Protein 6SAT (pdb70)

Structure (mmCIF, N/CA/C/O backbone):
data_6SAT
#
_entry.id   6SAT
#
_cell.length_a   35.670
_cell.length_b   46.080
_cell.length_c   98.980
_cell.angle_alpha   90.000
_cell.angle_beta   90.000
_cell.angle_gamma   90.000
#
_symmetry.space_group_name_H-M   'P 21 21 21'
#
loop_
_entity.id
_entity.type
_entity.pdbx_description
1 polymer 'Cell division protein SepF'
2 polymer 'Cell division protein FtsZ'
3 water water
#
loop_
_atom_site.group_PDB
_atom_site.id
_atom_site.type_symbol
_atom_site.label_atom_id
_atom_site.label_alt_id
_atom_site.label_comp_id
_atom_site.label_asym_id
_atom_site.label_entity_id
_atom_site.label_seq_id
_atom_site.pdbx_PDB_ins_code
_atom_site.Cartn_x
_atom_site.Cartn_y
_atom_site.Cartn_z
_atom_site.occupancy
_atom_site.B_iso_or_equiv
_atom_site.auth_seq_id
_atom_site.auth_comp_id
_atom_site.auth_asym_id
_atom_site.auth_atom_id
_atom_site.pdbx_PDB_model_num
ATOM 1 N N . TYR A 1 3 ? -2.502 -1.257 -18.578 1.00 40.05 65 TYR A N 1
ATOM 2 C CA . TYR A 1 3 ? -3.646 -1.477 -19.457 1.00 39.98 65 TYR A CA 1
ATOM 3 C C . TYR A 1 3 ? -4.565 -2.567 -18.912 1.00 42.60 65 TYR A C 1
ATOM 4 O O . TYR A 1 3 ? -4.109 -3.680 -18.634 1.00 42.63 65 TYR A O 1
ATOM 13 N N . GLN A 1 4 ? -5.862 -2.230 -18.755 1.00 37.34 66 GLN A N 1
ATOM 14 C CA . GLN A 1 4 ? -6.955 -3.095 -18.284 1.00 36.21 66 GLN A CA 1
ATOM 15 C C . GLN A 1 4 ? -6.648 -3.822 -16.962 1.00 38.30 66 GLN A C 1
ATOM 16 O O . GLN A 1 4 ? -7.092 -4.961 -16.758 1.00 37.69 66 GLN A O 1
ATOM 22 N N . SER A 1 5 ? -5.911 -3.146 -16.051 1.00 32.89 67 SER A N 1
ATOM 23 C CA . SER A 1 5 ? -5.607 -3.694 -14.727 1.00 31.78 67 SER A CA 1
ATOM 24 C C . SER A 1 5 ? -6.915 -3.769 -13.942 1.00 32.81 67 SER A C 1
ATOM 25 O O . SER A 1 5 ? -7.805 -2.939 -14.157 1.00 32.48 67 SER A O 1
ATOM 28 N N . THR A 1 6 ? -7.059 -4.779 -13.076 1.00 26.78 68 THR A N 1
ATOM 29 C CA . THR A 1 6 ? -8.329 -4.939 -12.386 1.00 25.41 68 THR A CA 1
ATOM 30 C C . THR A 1 6 ? -8.502 -4.016 -11.165 1.00 25.71 68 THR A C 1
ATOM 31 O O . THR A 1 6 ? -7.870 -4.172 -10.114 1.00 26.69 68 THR A O 1
ATOM 35 N N . ILE A 1 7 ? -9.477 -3.100 -11.316 1.00 18.85 69 ILE A N 1
ATOM 36 C CA . ILE A 1 7 ? -9.917 -2.187 -10.263 1.00 16.90 69 ILE A CA 1
ATOM 37 C C . ILE A 1 7 ? -11.367 -2.557 -9.992 1.00 19.26 69 ILE A C 1
ATOM 38 O O . ILE A 1 7 ? -12.230 -2.353 -10.857 1.00 20.45 69 ILE A O 1
ATOM 43 N N . VAL A 1 8 ? -11.629 -3.123 -8.821 1.00 13.96 70 VAL A N 1
ATOM 44 C CA . VAL A 1 8 ? -12.958 -3.569 -8.418 1.00 14.16 70 VAL A CA 1
ATOM 45 C C . VAL A 1 8 ? -13.712 -2.436 -7.681 1.00 17.52 70 VAL A C 1
ATOM 46 O O . VAL A 1 8 ? -13.279 -2.005 -6.609 1.00 14.94 70 VAL A O 1
ATOM 50 N N . PRO A 1 9 ? -14.829 -1.942 -8.249 1.00 15.73 71 PRO A N 1
ATOM 51 C CA . PRO A 1 9 ? -15.620 -0.910 -7.540 1.00 15.98 71 PRO A CA 1
ATOM 52 C C . PRO A 1 9 ? -16.578 -1.552 -6.530 1.00 18.31 71 PRO A C 1
ATOM 53 O O . PRO A 1 9 ? -17.203 -2.576 -6.841 1.00 17.86 71 PRO A O 1
ATOM 57 N N . VAL A 1 10 ? -16.715 -0.970 -5.313 1.00 13.89 72 VAL A N 1
ATOM 58 C CA . VAL A 1 10 ? -17.631 -1.531 -4.307 1.00 13.35 72 VAL A CA 1
ATOM 59 C C . VAL A 1 10 ? -18.444 -0.428 -3.643 1.00 16.98 72 VAL A C 1
ATOM 60 O O . VAL A 1 10 ? -17.869 0.505 -3.086 1.00 15.79 72 VAL A O 1
ATOM 64 N N . GLU A 1 11 ? -19.776 -0.584 -3.645 1.00 14.64 73 GLU A N 1
ATOM 65 C CA . GLU A 1 11 ? -20.677 0.335 -2.957 1.00 14.65 73 GLU A CA 1
ATOM 66 C C . GLU A 1 11 ? -21.033 -0.310 -1.613 1.00 19.27 73 GLU A C 1
ATOM 67 O O . GLU A 1 11 ? -21.666 -1.366 -1.586 1.00 19.29 73 GLU A O 1
ATOM 73 N N . LEU A 1 12 ? -20.658 0.325 -0.500 1.00 17.07 74 LEU A N 1
ATOM 74 C CA . LEU A 1 12 ? -20.950 -0.243 0.817 1.00 17.53 74 LEU A CA 1
ATOM 75 C C . LEU A 1 12 ? -22.317 0.142 1.362 1.00 20.13 74 LEU A C 1
ATOM 76 O O . LEU A 1 12 ? -22.682 1.314 1.330 1.00 20.18 74 LEU A O 1
ATOM 81 N N . HIS A 1 13 ? -23.067 -0.851 1.866 1.00 17.36 75 HIS A N 1
ATOM 82 C CA . HIS A 1 13 ? -24.382 -0.641 2.478 1.00 16.54 75 HIS A CA 1
ATOM 83 C C . HIS A 1 13 ? -24.354 -0.907 3.973 1.00 19.43 75 HIS A C 1
ATOM 84 O O . HIS A 1 13 ? -25.150 -0.327 4.714 1.00 19.84 75 HIS A O 1
ATOM 91 N N . SER A 1 14 ? -23.432 -1.779 4.419 1.00 15.55 76 SER A N 1
ATOM 92 C CA . SER A 1 14 ? -23.234 -2.114 5.825 1.00 14.62 76 SER A CA 1
ATOM 93 C C . SER A 1 14 ? -21.833 -2.699 5.976 1.00 16.73 76 SER A C 1
ATOM 94 O O . SER A 1 14 ? -21.160 -2.990 4.964 1.00 16.13 76 SER A O 1
ATOM 97 N N . PHE A 1 15 ? -21.411 -2.917 7.234 1.00 14.52 77 PHE A N 1
ATOM 98 C CA . PHE A 1 15 ? -20.094 -3.506 7.501 1.00 13.12 77 PHE A CA 1
ATOM 99 C C . PHE A 1 15 ? -19.897 -4.859 6.803 1.00 16.72 77 PHE A C 1
ATOM 100 O O . PHE A 1 15 ? -18.782 -5.157 6.386 1.00 17.12 77 PHE A O 1
ATOM 108 N N . GLU A 1 16 ? -20.978 -5.664 6.657 1.00 15.59 78 GLU A N 1
ATOM 109 C CA . GLU A 1 16 ? -20.882 -6.995 6.044 1.00 15.51 78 GLU A CA 1
ATOM 110 C C . GLU A 1 16 ? -20.362 -6.982 4.601 1.00 17.57 78 GLU A C 1
ATOM 111 O O . GLU A 1 16 ? -19.784 -7.979 4.162 1.00 17.13 78 GLU A O 1
ATOM 117 N N . ASP A 1 17 ? -20.514 -5.846 3.880 1.00 14.43 79 ASP A N 1
ATOM 118 C CA . ASP A 1 17 ? -20.016 -5.705 2.500 1.00 13.88 79 ASP A CA 1
ATOM 119 C C . ASP A 1 17 ? -18.489 -5.642 2.434 1.00 16.13 79 ASP A C 1
ATOM 120 O O . ASP A 1 17 ? -17.905 -5.689 1.348 1.00 16.90 79 ASP A O 1
ATOM 125 N N . ALA A 1 18 ? -17.843 -5.605 3.615 1.00 13.63 80 ALA A N 1
ATOM 126 C CA . ALA A 1 18 ? -16.403 -5.660 3.748 1.00 13.57 80 ALA A CA 1
ATOM 127 C C . ALA A 1 18 ? -15.887 -6.978 3.128 1.00 14.12 80 ALA A C 1
ATOM 128 O O . ALA A 1 18 ? -14.760 -7.006 2.624 1.00 14.70 80 ALA A O 1
ATOM 130 N N . GLN A 1 19 ? -16.728 -8.054 3.109 1.00 11.34 81 GLN A N 1
ATOM 131 C CA . GLN A 1 19 ? -16.372 -9.347 2.480 1.00 12.21 81 GLN A CA 1
ATOM 132 C C . GLN A 1 19 ? -15.966 -9.152 0.999 1.00 15.65 81 GLN A C 1
ATOM 133 O O . GLN A 1 19 ? -15.090 -9.867 0.500 1.00 14.98 81 GLN A O 1
ATOM 139 N N . VAL A 1 20 ? -16.655 -8.232 0.288 1.00 12.12 82 VAL A N 1
ATOM 140 C CA . VAL A 1 20 ? -16.422 -7.990 -1.142 1.00 11.80 82 VAL A CA 1
ATOM 141 C C . VAL A 1 20 ? -15.051 -7.328 -1.364 1.00 14.93 82 VAL A C 1
ATOM 142 O O . VAL A 1 20 ? -14.299 -7.729 -2.269 1.00 14.35 82 VAL A O 1
ATOM 146 N N . ILE A 1 21 ? -14.712 -6.349 -0.501 1.00 11.42 83 ILE A N 1
ATOM 147 C CA . ILE A 1 21 ? -13.399 -5.677 -0.554 1.00 10.83 83 ILE A CA 1
ATOM 148 C C . ILE A 1 21 ? -12.305 -6.726 -0.276 1.00 13.71 83 ILE A C 1
ATOM 149 O O . ILE A 1 21 ? -11.317 -6.805 -1.020 1.00 13.80 83 ILE A O 1
ATOM 154 N N . GLY A 1 22 ? -12.498 -7.504 0.799 1.00 11.88 84 GLY A N 1
ATOM 155 C CA . GLY A 1 22 ? -11.553 -8.536 1.214 1.00 11.23 84 GLY A CA 1
ATOM 156 C C . GLY A 1 22 ? -11.281 -9.571 0.136 1.00 14.24 84 GLY A C 1
ATOM 157 O O . GLY A 1 22 ? -10.128 -9.855 -0.154 1.00 14.14 84 GLY A O 1
ATOM 158 N N . GLY A 1 23 ? -12.334 -10.114 -0.476 1.00 12.42 85 GLY A N 1
ATOM 159 C CA . GLY A 1 23 ? -12.201 -11.136 -1.511 1.00 13.31 85 GLY A CA 1
ATOM 160 C C . GLY A 1 23 ? -11.404 -10.682 -2.718 1.00 15.38 85 GLY A C 1
ATOM 161 O O . GLY A 1 23 ? -10.510 -11.395 -3.193 1.00 15.02 85 GLY A O 1
ATOM 162 N N . ALA A 1 24 ? -11.713 -9.473 -3.210 1.00 12.76 86 ALA A N 1
ATOM 163 C CA . ALA A 1 24 ? -11.017 -8.939 -4.382 1.00 12.94 86 ALA A CA 1
ATOM 164 C C . ALA A 1 24 ? -9.555 -8.604 -4.072 1.00 15.34 86 ALA A C 1
ATOM 165 O O . ALA A 1 24 ? -8.662 -9.002 -4.818 1.00 16.01 86 ALA A O 1
ATOM 167 N N . PHE A 1 25 ? -9.311 -7.928 -2.937 1.00 10.30 87 PHE A N 1
ATOM 168 C CA . PHE A 1 25 ? -7.955 -7.530 -2.548 1.00 10.88 87 PHE A CA 1
ATOM 169 C C . PHE A 1 25 ? -7.068 -8.746 -2.261 1.00 14.64 87 PHE A C 1
ATOM 170 O O . PHE A 1 25 ? -5.919 -8.770 -2.700 1.00 15.68 87 PHE A O 1
ATOM 178 N N . ARG A 1 26 ? -7.612 -9.774 -1.567 1.00 12.06 88 ARG A N 1
ATOM 179 C CA . ARG A 1 26 ? -6.884 -11.018 -1.268 1.00 12.01 88 ARG A CA 1
ATOM 180 C C . ARG A 1 26 ? -6.510 -11.758 -2.570 1.00 16.09 88 ARG A C 1
ATOM 181 O O . ARG A 1 26 ? -5.479 -12.448 -2.618 1.00 15.63 88 ARG A O 1
ATOM 189 N N . ASP A 1 27 ? -7.323 -11.570 -3.624 1.00 13.46 89 ASP A N 1
ATOM 190 C CA . ASP A 1 27 ? -7.076 -12.150 -4.942 1.00 14.05 89 ASP A CA 1
ATOM 191 C C . ASP A 1 27 ? -6.000 -11.356 -5.745 1.00 18.78 89 ASP A C 1
ATOM 192 O O . ASP A 1 27 ? -5.659 -11.753 -6.861 1.00 18.15 89 ASP A O 1
ATOM 197 N N . GLY A 1 28 ? -5.491 -10.260 -5.183 1.00 15.24 90 GLY A N 1
ATOM 198 C CA . GLY A 1 28 ? -4.495 -9.443 -5.871 1.00 15.42 90 GLY A CA 1
ATOM 199 C C . GLY A 1 28 ? -5.059 -8.355 -6.772 1.00 17.52 90 GLY A C 1
ATOM 200 O O . GLY A 1 28 ? -4.360 -7.880 -7.676 1.00 17.42 90 GLY A O 1
ATOM 201 N N . ASP A 1 29 ? -6.313 -7.924 -6.523 1.00 13.21 91 ASP A N 1
ATOM 202 C CA . ASP A 1 29 ? -6.950 -6.840 -7.289 1.00 13.86 91 ASP A CA 1
ATOM 203 C C . ASP A 1 29 ? -6.983 -5.560 -6.470 1.00 17.54 91 ASP A C 1
ATOM 204 O O . ASP A 1 29 ? -7.147 -5.620 -5.239 1.00 16.82 91 ASP A O 1
ATOM 209 N N . ALA A 1 30 ? -6.931 -4.397 -7.150 1.00 14.78 92 ALA A N 1
ATOM 210 C CA . ALA A 1 30 ? -7.107 -3.105 -6.461 1.00 14.34 92 ALA A CA 1
ATOM 211 C C . ALA A 1 30 ? -8.614 -2.933 -6.252 1.00 15.96 92 ALA A C 1
ATOM 212 O O . ALA A 1 30 ? -9.397 -3.408 -7.082 1.00 14.76 92 ALA A O 1
ATOM 214 N N . VAL A 1 31 ? -9.039 -2.292 -5.146 1.00 11.68 93 VAL A N 1
ATOM 215 C CA . VAL A 1 31 ?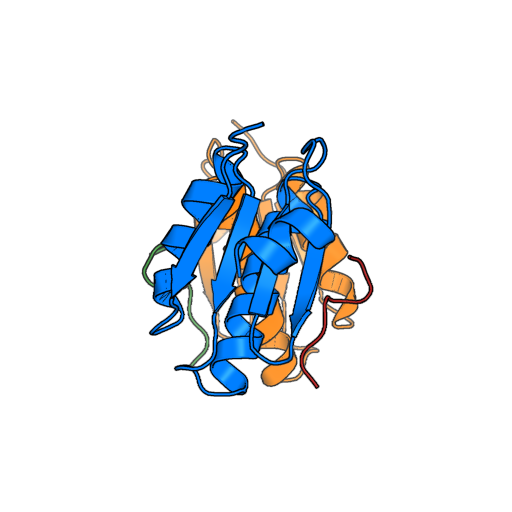 -10.471 -2.083 -4.874 1.00 10.78 93 VAL A CA 1
ATOM 216 C C . VAL A 1 31 ? -10.674 -0.606 -4.571 1.00 16.71 93 VAL A C 1
ATOM 217 O O . VAL A 1 31 ? -9.921 -0.050 -3.774 1.00 17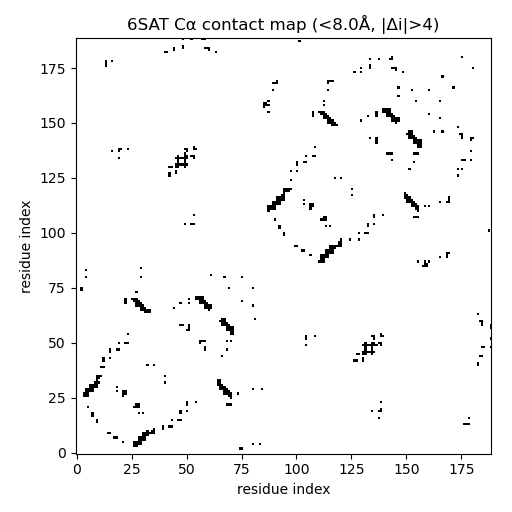.11 93 VAL A O 1
ATOM 221 N N . VAL A 1 32 ? -11.696 0.011 -5.164 1.00 13.89 94 VAL A N 1
ATOM 222 C CA . VAL A 1 32 ? -12.069 1.397 -4.887 1.00 14.91 94 VAL A CA 1
ATOM 223 C C . VAL A 1 32 ? -13.475 1.291 -4.276 1.00 17.57 94 VAL A C 1
ATOM 224 O O . VAL A 1 32 ? -14.391 0.735 -4.901 1.00 16.70 94 VAL A O 1
ATOM 228 N N . PHE A 1 33 ? -13.614 1.728 -3.026 1.00 13.26 95 PHE A N 1
ATOM 229 C CA . PHE A 1 33 ? -14.891 1.598 -2.334 1.00 13.20 95 PHE A CA 1
ATOM 230 C C . PHE A 1 33 ? -15.490 2.941 -1.912 1.00 17.89 95 PHE A C 1
ATOM 231 O O . PHE A 1 33 ? -14.774 3.817 -1.442 1.00 16.51 95 PHE A O 1
ATOM 239 N N . ASP A 1 34 ? -16.812 3.087 -2.128 1.00 15.48 96 ASP A N 1
ATOM 240 C CA . ASP A 1 34 ? -17.588 4.276 -1.795 1.00 15.93 96 ASP A CA 1
ATOM 241 C C . ASP A 1 34 ? -18.331 4.048 -0.474 1.00 20.85 96 ASP A C 1
ATOM 242 O O . ASP A 1 34 ? -19.006 3.029 -0.311 1.00 19.15 96 ASP A O 1
ATOM 247 N N . MET A 1 35 ? -18.241 5.016 0.450 1.00 17.85 97 MET A N 1
ATOM 248 C CA . MET A 1 35 ? -18.872 4.942 1.764 1.00 17.29 97 MET A CA 1
ATOM 249 C C . MET A 1 35 ? -19.958 6.015 1.963 1.00 21.57 97 MET A C 1
ATOM 250 O O . MET A 1 35 ? -20.391 6.239 3.096 1.00 21.29 97 MET A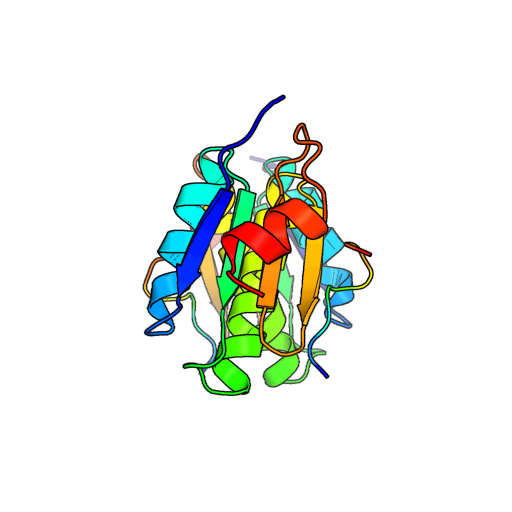 O 1
ATOM 255 N N . SER A 1 36 ? -20.447 6.631 0.859 1.00 20.01 98 SER A N 1
ATOM 256 C CA . SER A 1 36 ? -21.458 7.699 0.923 1.00 20.42 98 SER A CA 1
ATOM 257 C C . SER A 1 36 ? -22.806 7.277 1.521 1.00 25.87 98 SER A C 1
ATOM 258 O O . SER A 1 36 ? -23.553 8.147 1.979 1.00 27.57 98 SER A O 1
ATOM 261 N N . LEU A 1 37 ? -23.110 5.964 1.533 1.00 22.02 99 LEU A N 1
ATOM 262 C CA . LEU A 1 37 ? -24.377 5.460 2.091 1.00 22.40 99 LEU A CA 1
ATOM 263 C C . LEU A 1 37 ? -24.275 5.078 3.578 1.00 24.97 99 LEU A C 1
ATOM 264 O O . LEU A 1 37 ? -25.286 4.728 4.193 1.00 25.21 99 LEU A O 1
ATOM 269 N N . LEU A 1 38 ? -23.053 5.136 4.146 1.00 21.27 100 LEU A N 1
ATOM 270 C CA . LEU A 1 38 ? -22.787 4.774 5.534 1.00 20.32 100 LEU A CA 1
ATOM 271 C C . LEU A 1 38 ? -22.739 5.972 6.467 1.00 26.43 100 LEU A C 1
ATOM 272 O O . LEU A 1 38 ? -22.487 7.099 6.031 1.00 25.96 100 LEU A O 1
ATOM 277 N N . SER A 1 39 ? -22.916 5.710 7.775 1.00 23.26 101 SER A N 1
ATOM 278 C CA . SER A 1 39 ? -22.745 6.715 8.819 1.00 23.66 101 SER A CA 1
ATOM 279 C C . SER A 1 39 ? -21.217 6.899 8.980 1.00 28.72 101 SER A C 1
ATOM 280 O O . SER A 1 39 ? -20.454 6.049 8.498 1.00 27.54 101 SER A O 1
ATOM 283 N N . ARG A 1 40 ? -20.763 7.988 9.646 1.00 26.99 102 ARG A N 1
ATOM 284 C CA . ARG A 1 40 ? -19.321 8.203 9.840 1.00 27.56 102 ARG A CA 1
ATOM 285 C C . ARG A 1 40 ? -18.694 7.099 10.705 1.00 30.85 102 ARG A C 1
ATOM 286 O O . ARG A 1 40 ? -17.548 6.712 10.443 1.00 29.95 102 ARG A O 1
ATOM 294 N N . GLU A 1 41 ? -19.475 6.546 11.683 1.00 27.65 103 GLU A N 1
ATOM 295 C CA . GLU A 1 41 ? -19.062 5.424 12.531 1.00 27.11 103 GLU A CA 1
ATOM 296 C C . GLU A 1 41 ? -18.866 4.145 11.692 1.00 27.54 103 GLU A C 1
ATOM 297 O O . GLU A 1 41 ? -17.837 3.483 11.834 1.00 25.91 103 GLU A O 1
ATOM 303 N N . GLU A 1 42 ? -19.820 3.833 10.795 1.00 22.77 104 GLU A N 1
ATOM 304 C CA . GLU A 1 42 ? -19.717 2.658 9.920 1.00 21.87 104 GLU A CA 1
ATOM 305 C C . GLU A 1 42 ? -18.518 2.778 8.955 1.00 22.24 104 GLU A C 1
ATOM 306 O O . GLU A 1 42 ? -17.816 1.792 8.715 1.00 20.98 104 GLU A O 1
ATOM 312 N N . ALA A 1 43 ? -18.286 3.999 8.414 1.00 19.19 105 ALA A N 1
ATOM 313 C CA . ALA A 1 43 ? -17.174 4.288 7.496 1.00 19.23 105 ALA A CA 1
ATOM 314 C C . ALA A 1 43 ? -15.840 4.056 8.203 1.00 22.33 105 ALA A C 1
ATOM 315 O O . ALA A 1 43 ? -14.946 3.452 7.611 1.00 21.03 105 ALA A O 1
ATOM 317 N N . ARG A 1 44 ? -15.735 4.471 9.488 1.00 19.25 106 ARG A N 1
ATOM 318 C CA . ARG A 1 44 ? -14.540 4.252 10.314 1.00 18.80 106 ARG A CA 1
ATOM 319 C C . ARG A 1 44 ? -14.279 2.745 10.451 1.00 21.10 106 ARG A C 1
ATOM 320 O O . ARG A 1 44 ? -13.132 2.321 10.325 1.00 19.61 106 ARG A O 1
ATOM 328 N N . ARG A 1 45 ? -15.346 1.936 10.657 1.00 17.93 107 ARG A N 1
ATOM 329 C CA . ARG A 1 45 ? -15.222 0.477 10.783 1.00 16.71 107 ARG A CA 1
ATOM 330 C C . ARG A 1 45 ? -14.646 -0.162 9.504 1.00 18.16 107 ARG A C 1
ATOM 331 O O . ARG A 1 45 ? -13.768 -1.026 9.570 1.00 15.98 107 ARG A O 1
ATOM 339 N N . ILE A 1 46 ? -15.156 0.276 8.340 1.00 15.41 108 ILE A N 1
ATOM 340 C CA . ILE A 1 46 ? -14.692 -0.209 7.032 1.00 14.91 108 ILE A CA 1
ATOM 341 C C . ILE A 1 46 ? -13.201 0.117 6.801 1.00 17.55 108 ILE A C 1
ATOM 342 O O . ILE A 1 46 ? -12.431 -0.758 6.371 1.00 17.10 108 ILE A O 1
ATOM 347 N N . VAL A 1 47 ? -12.797 1.368 7.103 1.00 15.40 109 VAL A N 1
ATOM 348 C CA . VAL A 1 47 ? -11.400 1.796 6.951 1.00 16.03 109 VAL A CA 1
ATOM 349 C C . VAL A 1 47 ? -10.480 0.951 7.862 1.00 18.03 109 VAL A C 1
ATOM 350 O O . VAL A 1 47 ? -9.426 0.499 7.399 1.00 16.04 109 VAL A O 1
ATOM 354 N N . ASP A 1 48 ? -10.913 0.670 9.106 1.00 14.83 110 ASP A N 1
ATOM 355 C CA . ASP A 1 48 ? -10.138 -0.176 10.020 1.00 14.44 110 ASP A CA 1
ATOM 356 C C . ASP A 1 48 ? -10.009 -1.611 9.507 1.00 16.78 110 ASP A C 1
ATOM 357 O O . ASP A 1 48 ? -8.900 -2.167 9.534 1.00 17.34 110 ASP A O 1
ATOM 362 N N . PHE A 1 49 ? -11.103 -2.184 8.977 1.00 12.48 111 PHE A N 1
ATOM 363 C CA . PHE A 1 49 ? -11.061 -3.527 8.390 1.00 12.21 111 PHE A CA 1
ATOM 364 C C . PHE A 1 49 ? -10.095 -3.550 7.192 1.00 16.09 111 PHE A C 1
ATOM 365 O O . PHE A 1 49 ? -9.249 -4.448 7.096 1.00 15.15 111 PHE A O 1
ATOM 373 N N . ALA A 1 50 ? -10.220 -2.558 6.281 1.00 13.47 112 ALA A N 1
ATOM 374 C CA . ALA A 1 50 ? -9.350 -2.469 5.102 1.00 13.99 112 ALA A CA 1
ATOM 375 C C . ALA A 1 50 ? -7.875 -2.283 5.506 1.00 16.32 112 ALA A C 1
ATOM 376 O O . ALA A 1 50 ? -6.989 -2.831 4.838 1.00 15.15 112 ALA A O 1
ATOM 378 N N . ALA A 1 51 ? -7.610 -1.578 6.635 1.00 13.13 113 ALA A N 1
ATOM 379 C CA . ALA A 1 51 ? -6.246 -1.402 7.144 1.00 13.76 113 ALA A CA 1
ATOM 380 C C . ALA A 1 51 ? -5.663 -2.777 7.575 1.00 16.89 113 ALA A C 1
ATOM 381 O O . ALA A 1 51 ? -4.472 -3.045 7.380 1.00 16.34 113 ALA A O 1
ATOM 383 N N . GLY A 1 52 ? -6.526 -3.646 8.128 1.00 14.19 114 GLY A N 1
ATOM 384 C CA . GLY A 1 52 ? -6.162 -5.010 8.517 1.00 13.03 114 GLY A CA 1
ATOM 385 C C . GLY A 1 52 ? -5.792 -5.835 7.294 1.00 15.91 114 GLY A C 1
ATOM 386 O O . GLY A 1 52 ? -4.792 -6.560 7.291 1.00 15.36 114 GLY A O 1
ATOM 387 N N . LEU A 1 53 ? -6.580 -5.685 6.223 1.00 12.97 115 LEU A N 1
ATOM 388 C CA . LEU A 1 53 ? -6.295 -6.368 4.954 1.00 12.36 115 LEU A CA 1
ATOM 389 C C . LEU A 1 53 ? -4.907 -5.939 4.453 1.00 15.93 115 LEU A C 1
ATOM 390 O O . LEU A 1 53 ? -4.074 -6.788 4.119 1.00 15.89 115 LEU A O 1
ATOM 395 N N . CYS A 1 54 ? -4.677 -4.608 4.393 1.00 14.78 116 CYS A N 1
ATOM 396 C CA . CYS A 1 54 ? -3.418 -4.007 3.928 1.00 14.85 116 CYS A CA 1
ATOM 397 C C . CYS A 1 54 ? -2.233 -4.494 4.717 1.00 18.17 116 CYS A C 1
ATOM 398 O O . CYS A 1 54 ? -1.190 -4.801 4.138 1.00 17.92 116 CYS A O 1
ATOM 401 N N . PHE A 1 55 ? -2.362 -4.515 6.052 1.00 14.07 117 PHE A N 1
ATOM 402 C CA . PHE A 1 55 ? -1.248 -4.966 6.876 1.00 13.15 117 PHE A CA 1
ATOM 403 C C . PHE A 1 55 ? -0.892 -6.413 6.545 1.00 16.56 117 PHE A C 1
ATOM 404 O O . PHE A 1 55 ? 0.280 -6.714 6.309 1.00 16.14 117 PHE A O 1
ATOM 412 N N . ALA A 1 56 ? -1.918 -7.301 6.504 1.00 14.41 118 ALA A N 1
ATOM 413 C CA . ALA A 1 56 ? -1.729 -8.724 6.279 1.00 14.21 118 ALA A CA 1
ATOM 414 C C . ALA A 1 56 ? -1.011 -9.038 4.964 1.00 17.06 118 ALA A C 1
ATOM 415 O O . ALA A 1 56 ? -0.136 -9.910 4.939 1.00 15.40 118 ALA A O 1
ATOM 417 N N . LEU A 1 57 ? -1.390 -8.331 3.887 1.00 14.12 119 LEU A N 1
ATOM 418 C CA . LEU A 1 57 ? -0.840 -8.587 2.550 1.00 14.37 119 LEU A CA 1
ATOM 419 C C . LEU A 1 57 ? 0.141 -7.522 2.044 1.00 17.24 119 LEU A C 1
ATOM 420 O O . LEU A 1 57 ? 0.471 -7.505 0.850 1.00 14.98 119 LEU A O 1
ATOM 425 N N . ARG A 1 58 ? 0.630 -6.654 2.967 1.00 15.53 120 ARG A N 1
ATOM 426 C CA . ARG A 1 58 ? 1.604 -5.595 2.662 1.00 15.34 120 ARG A CA 1
ATOM 427 C C . ARG A 1 58 ? 1.135 -4.630 1.536 1.00 20.09 120 ARG A C 1
ATOM 428 O O . ARG A 1 58 ? 1.952 -4.131 0.763 1.00 20.50 120 ARG A O 1
ATOM 436 N N . GLY A 1 59 ? -0.168 -4.366 1.477 1.00 17.45 121 GLY A N 1
ATOM 437 C CA . GLY A 1 59 ? -0.773 -3.483 0.484 1.00 18.18 121 GLY A CA 1
ATOM 438 C C . GLY A 1 59 ? -0.698 -2.021 0.861 1.00 23.09 121 GLY A C 1
ATOM 439 O O . GLY A 1 59 ? -0.191 -1.670 1.934 1.00 23.43 121 GLY A O 1
ATOM 440 N N . LYS A 1 60 ? -1.218 -1.165 -0.027 1.00 19.63 122 LYS A N 1
ATOM 441 C CA . LYS A 1 60 ? -1.234 0.277 0.127 1.00 20.35 122 LYS A CA 1
ATOM 442 C C . LYS A 1 60 ? -2.665 0.749 0.235 1.00 24.77 122 LYS A C 1
ATOM 443 O O . LYS A 1 60 ? -3.544 0.254 -0.468 1.00 22.53 122 LYS A O 1
ATOM 445 N N . MET A 1 61 ? -2.897 1.715 1.102 1.00 22.48 123 MET A N 1
ATOM 446 C CA . MET A 1 61 ? -4.220 2.278 1.285 1.00 23.83 123 MET A CA 1
ATOM 447 C C . MET A 1 61 ? -4.177 3.762 0.980 1.00 27.47 123 MET A C 1
ATOM 448 O O . MET A 1 61 ? -3.245 4.451 1.404 1.00 27.83 123 MET A O 1
ATOM 453 N N . GLN A 1 62 ? -5.174 4.254 0.239 1.00 23.05 124 GLN A N 1
ATOM 454 C CA . GLN A 1 62 ? -5.218 5.671 -0.062 1.00 23.41 124 GLN A CA 1
ATOM 455 C C . GLN A 1 62 ? -6.609 6.243 0.018 1.00 25.47 124 GLN A C 1
ATOM 456 O O . GLN A 1 62 ? -7.588 5.550 -0.285 1.00 23.72 124 GLN A O 1
ATOM 462 N N . LYS A 1 63 ? -6.683 7.510 0.453 1.00 21.75 125 LYS A N 1
ATOM 463 C CA . LYS A 1 63 ? -7.918 8.259 0.543 1.00 21.30 125 LYS A CA 1
ATOM 464 C C . LYS A 1 63 ? -8.028 9.076 -0.746 1.00 27.49 125 LYS A C 1
ATOM 465 O O . LYS A 1 63 ? -7.150 9.902 -1.031 1.00 27.87 125 LYS A O 1
ATOM 471 N N . ILE A 1 64 ? -9.089 8.832 -1.527 1.00 24.88 126 ILE A N 1
ATOM 472 C CA . ILE A 1 64 ? -9.360 9.541 -2.782 1.00 25.47 126 ILE A CA 1
ATOM 473 C C . ILE A 1 64 ? -10.136 10.836 -2.479 1.00 31.36 126 ILE A C 1
ATOM 474 O O . ILE A 1 64 ? -9.777 11.908 -2.983 1.00 32.49 126 ILE A O 1
ATOM 479 N N . ASP A 1 65 ? -11.171 10.729 -1.627 1.00 27.01 127 ASP A N 1
ATOM 480 C CA . ASP A 1 65 ? -11.985 11.841 -1.122 1.00 26.60 127 ASP A CA 1
ATOM 481 C C . ASP A 1 65 ? -12.633 11.462 0.219 1.00 29.87 127 ASP A C 1
ATOM 482 O O . ASP A 1 65 ? -12.346 10.381 0.743 1.00 29.15 127 ASP A O 1
ATOM 487 N N . SER A 1 66 ? -13.505 12.332 0.769 1.00 26.49 128 SER A N 1
ATOM 488 C CA . SER A 1 66 ? -14.164 12.118 2.064 1.00 26.20 128 SER A CA 1
ATOM 489 C C . SER A 1 66 ? -14.953 10.804 2.179 1.00 28.93 128 SER A C 1
ATOM 490 O O . SER A 1 66 ? -15.069 10.267 3.280 1.00 28.39 128 SER A O 1
ATOM 493 N N . VAL A 1 67 ? -15.463 10.272 1.051 1.00 25.09 129 VAL A N 1
ATOM 494 C CA . VAL A 1 67 ? -16.241 9.028 1.043 1.00 24.28 129 VAL A CA 1
ATOM 495 C C . VAL A 1 67 ? -15.625 7.913 0.163 1.00 25.96 129 VAL A C 1
ATOM 496 O O . VAL A 1 67 ? -16.247 6.867 0.005 1.00 24.82 129 VAL A O 1
ATOM 500 N N . THR A 1 68 ? -14.427 8.131 -0.410 1.00 21.29 130 THR A N 1
ATOM 501 C CA . THR A 1 68 ? -13.833 7.141 -1.311 1.00 20.27 130 THR A CA 1
ATOM 502 C C . THR A 1 68 ? -12.421 6.776 -0.917 1.00 22.42 130 THR A C 1
ATOM 503 O O . THR A 1 68 ? -11.551 7.649 -0.847 1.00 23.29 130 THR A O 1
ATOM 507 N N . PHE A 1 69 ? -12.194 5.479 -0.686 1.00 16.61 131 PHE A N 1
ATOM 508 C CA . PHE A 1 69 ? -10.868 4.968 -0.363 1.00 16.30 131 PHE A CA 1
ATOM 509 C C . PHE A 1 69 ? -10.531 3.831 -1.311 1.00 18.79 131 PHE A C 1
ATOM 510 O O . PHE A 1 69 ? -11.416 3.280 -1.984 1.00 16.80 131 PHE A O 1
ATOM 518 N N . ALA A 1 70 ? -9.249 3.472 -1.367 1.00 16.85 132 ALA A N 1
ATOM 519 C CA . ALA A 1 70 ? -8.809 2.382 -2.210 1.00 17.63 132 ALA A CA 1
ATOM 520 C C . ALA A 1 70 ? -7.746 1.571 -1.497 1.00 18.85 132 ALA A C 1
ATOM 521 O O . ALA A 1 70 ? -6.957 2.117 -0.708 1.00 19.22 132 ALA A O 1
ATOM 523 N N . VAL A 1 71 ? -7.753 0.251 -1.762 1.00 14.10 133 VAL A N 1
ATOM 524 C CA . VAL A 1 71 ? -6.725 -0.674 -1.275 1.00 13.91 133 VAL A CA 1
ATOM 525 C C . VAL A 1 71 ? -6.061 -1.218 -2.529 1.00 17.34 133 VAL A C 1
ATOM 526 O O . VAL A 1 71 ? -6.759 -1.633 -3.465 1.00 15.28 133 VAL A O 1
ATOM 530 N N . VAL A 1 72 ? -4.724 -1.118 -2.586 1.00 15.44 134 VAL A N 1
ATOM 531 C CA . VAL A 1 72 ? -3.950 -1.473 -3.768 1.00 15.55 134 VAL A CA 1
ATOM 532 C C . VAL A 1 72 ? -2.917 -2.553 -3.404 1.00 16.59 134 VAL A C 1
ATOM 533 O O . VAL A 1 72 ? -2.152 -2.342 -2.454 1.00 15.36 134 VAL A O 1
ATOM 537 N N . PRO A 1 73 ? -2.847 -3.700 -4.124 1.00 13.69 135 PRO A N 1
ATOM 538 C CA . PRO A 1 73 ? -1.808 -4.707 -3.794 1.00 13.60 135 PRO A CA 1
ATOM 539 C C . PRO A 1 73 ? -0.397 -4.133 -3.825 1.00 17.28 135 PRO A C 1
ATOM 540 O O . PRO A 1 73 ? -0.125 -3.194 -4.582 1.00 16.19 135 PRO A O 1
ATOM 544 N N . GLU A 1 74 ? 0.494 -4.713 -3.023 1.00 14.39 136 GLU A N 1
ATOM 545 C CA . GLU A 1 74 ? 1.879 -4.272 -2.889 1.00 13.80 136 GLU A CA 1
ATOM 546 C C . GLU A 1 74 ? 2.587 -3.915 -4.205 1.00 19.02 136 GLU A C 1
ATOM 547 O O . GLU A 1 74 ? 3.197 -2.840 -4.300 1.00 18.53 136 GLU A O 1
ATOM 553 N N . LEU A 1 75 ? 2.494 -4.811 -5.201 1.00 15.30 137 LEU A N 1
ATOM 554 C CA . LEU A 1 75 ? 3.203 -4.669 -6.478 1.00 15.43 137 LEU A CA 1
ATOM 555 C C . LEU A 1 75 ? 2.298 -4.362 -7.657 1.00 22.06 137 LEU A C 1
ATOM 556 O O . LEU A 1 75 ? 2.615 -4.703 -8.802 1.00 21.63 137 LEU A O 1
ATOM 561 N N . SER A 1 76 ? 1.186 -3.673 -7.385 1.00 21.15 138 SER A N 1
ATOM 562 C CA . SER A 1 76 ? 0.262 -3.257 -8.425 1.00 22.55 138 SER A CA 1
ATOM 563 C C . SER A 1 76 ? 0.914 -2.224 -9.338 1.00 31.30 138 SER A C 1
ATOM 564 O O . SER A 1 76 ? 1.646 -1.356 -8.864 1.00 30.64 138 SER A O 1
ATOM 567 N N . ASN A 1 77 ? 0.627 -2.309 -10.642 1.00 33.69 139 ASN A N 1
ATOM 568 C CA . ASN A 1 77 ? 1.156 -1.365 -11.632 1.00 34.69 139 ASN A CA 1
ATOM 569 C C . ASN A 1 77 ? 0.194 -0.171 -11.872 1.00 40.29 139 ASN A C 1
ATOM 570 O O . ASN A 1 77 ? 0.287 0.493 -12.908 1.00 40.23 139 ASN A O 1
ATOM 575 N N . ILE A 1 78 ? -0.716 0.096 -10.902 1.00 38.10 140 ILE A N 1
ATOM 576 C CA . ILE A 1 78 ? -1.747 1.149 -10.951 1.00 38.57 140 ILE A CA 1
ATOM 577 C C . ILE A 1 78 ? -1.320 2.402 -10.174 1.00 43.94 140 ILE A C 1
ATOM 578 O O . ILE A 1 78 ? -0.849 2.287 -9.047 1.00 44.34 140 ILE A O 1
ATOM 583 N N . SER A 1 79 ? -1.557 3.592 -10.754 1.00 41.35 141 SER A N 1
ATOM 584 C CA . SER A 1 79 ? -1.267 4.882 -10.124 1.00 41.33 141 SER A CA 1
ATOM 585 C C . SER A 1 79 ? -2.540 5.502 -9.507 1.00 45.26 141 SER A C 1
ATOM 586 O O . SER A 1 79 ? -3.645 5.049 -9.805 1.00 44.66 141 SER A O 1
ATOM 589 N N . THR A 1 80 ? -2.371 6.521 -8.630 1.00 42.06 142 THR A N 1
ATOM 590 C CA . THR A 1 80 ? -3.432 7.295 -7.967 1.00 42.20 142 THR A CA 1
ATOM 591 C C . THR A 1 80 ? -4.391 7.910 -9.015 1.00 45.61 142 THR A C 1
ATOM 592 O O . THR A 1 80 ? -5.612 7.861 -8.827 1.00 45.69 142 THR A O 1
ATOM 596 N N . SER A 1 81 ? -3.834 8.450 -10.126 1.00 41.88 143 SER A N 1
ATOM 597 C CA . SER A 1 81 ? -4.619 9.038 -11.221 1.00 41.79 143 SER A CA 1
ATOM 598 C C . SER A 1 81 ? -5.546 8.006 -11.886 1.00 44.48 143 SER A C 1
ATOM 599 O O . SER A 1 81 ? -6.676 8.357 -12.231 1.00 43.91 143 SER A O 1
ATOM 602 N N . GLU A 1 82 ? -5.093 6.728 -12.014 1.00 39.99 144 GLU A N 1
ATOM 603 C CA . GLU A 1 82 ? -5.899 5.633 -12.569 1.00 39.01 144 GLU A CA 1
ATOM 604 C C . GLU A 1 82 ? -7.088 5.336 -11.648 1.00 41.63 144 GLU A C 1
ATOM 605 O O . GLU A 1 82 ? -8.186 5.088 -12.142 1.00 40.84 144 GLU A O 1
ATOM 611 N N . LEU A 1 83 ? -6.870 5.376 -10.314 1.00 38.33 145 LEU A N 1
ATOM 612 C CA . LEU A 1 83 ? -7.936 5.157 -9.339 1.00 38.01 145 LEU A CA 1
ATOM 613 C C . LEU A 1 83 ? -8.931 6.312 -9.371 1.00 43.05 145 LEU A C 1
ATOM 614 O O . LEU A 1 83 ? -10.139 6.070 -9.322 1.00 43.01 145 LEU A O 1
ATOM 619 N N . GLU A 1 84 ? -8.424 7.561 -9.485 1.00 40.74 146 GLU A N 1
ATOM 620 C CA . GLU A 1 84 ? -9.252 8.768 -9.555 1.00 41.02 146 GLU A CA 1
ATOM 621 C C . GLU A 1 84 ? -10.156 8.750 -10.783 1.00 45.59 146 GLU A C 1
ATOM 622 O O . GLU A 1 84 ? -11.344 9.060 -10.659 1.00 45.81 146 GLU A O 1
ATOM 624 N N . ARG A 1 85 ? -9.609 8.326 -11.948 1.00 41.77 147 ARG A N 1
ATOM 625 C CA . ARG A 1 85 ? -10.345 8.202 -13.209 1.00 41.73 147 ARG A CA 1
ATOM 626 C C . ARG A 1 85 ? -11.456 7.157 -13.089 1.00 45.12 147 ARG A C 1
ATOM 627 O O . ARG A 1 85 ? -12.581 7.423 -13.512 1.00 45.09 147 ARG A O 1
ATOM 629 N N . ALA A 1 86 ? -11.147 5.985 -12.488 1.00 40.96 148 ALA A N 1
ATOM 630 C CA . ALA A 1 86 ? -12.113 4.902 -12.280 1.00 40.64 148 ALA A CA 1
ATOM 631 C C . ALA A 1 86 ? -13.260 5.342 -11.369 1.00 43.54 148 ALA A C 1
ATOM 632 O O . ALA A 1 86 ? -14.404 4.958 -11.610 1.00 43.26 148 ALA A O 1
ATOM 634 N N . ALA A 1 87 ? -12.957 6.181 -10.359 1.00 39.64 149 ALA A N 1
ATOM 635 C CA . ALA A 1 87 ? -13.927 6.725 -9.404 1.00 62.34 149 ALA A CA 1
ATOM 636 C C . ALA A 1 87 ? -14.648 7.951 -9.979 1.00 82.45 149 ALA A C 1
ATOM 637 O O . ALA A 1 87 ? -15.638 8.422 -9.421 1.00 44.78 149 ALA A O 1
ATOM 639 N N . TYR B 1 3 ? -1.218 -27.892 11.662 1.00 27.09 65 TYR B N 1
ATOM 640 C CA . TYR B 1 3 ? 0.084 -27.320 12.010 1.00 27.56 65 TYR B CA 1
ATOM 641 C C . TYR B 1 3 ? 0.065 -26.824 13.474 1.00 29.39 65 TYR B C 1
ATOM 642 O O . TYR B 1 3 ? -0.993 -26.409 13.959 1.00 27.58 65 TYR B O 1
ATOM 651 N N . GLN B 1 4 ? 1.214 -26.893 14.189 1.00 26.62 66 GLN B N 1
ATOM 652 C CA . GLN B 1 4 ? 1.256 -26.470 15.598 1.00 25.93 66 GLN B CA 1
ATOM 653 C C . GLN B 1 4 ? 1.752 -25.021 15.767 1.00 29.78 66 GLN B C 1
ATOM 654 O O . GLN B 1 4 ? 2.883 -24.713 15.392 1.00 30.94 66 GLN B O 1
ATOM 660 N N . SER B 1 5 ? 0.898 -24.138 16.321 1.00 23.89 67 SER B N 1
ATOM 661 C CA . SER B 1 5 ? 1.205 -22.719 16.507 1.00 23.33 67 SER B CA 1
ATOM 662 C C . SER B 1 5 ? 1.463 -22.315 17.956 1.00 25.74 67 SER B C 1
ATOM 663 O O . SER B 1 5 ? 0.819 -22.816 18.867 1.00 25.22 67 SER B O 1
ATOM 666 N N . THR B 1 6 ? 2.361 -21.339 18.148 1.00 22.31 68 THR B N 1
ATOM 667 C CA . THR B 1 6 ? 2.698 -20.690 19.417 1.00 21.41 68 THR B CA 1
ATOM 668 C C . THR B 1 6 ? 1.473 -19.790 19.709 1.00 23.11 68 THR B C 1
ATOM 669 O O . THR B 1 6 ? 0.821 -19.371 18.749 1.00 22.32 68 THR B O 1
ATOM 673 N N . ILE B 1 7 ? 1.149 -19.508 20.974 1.00 20.33 69 ILE B N 1
ATOM 674 C CA . ILE B 1 7 ? 0.057 -18.593 21.327 1.00 19.58 69 ILE B CA 1
ATOM 675 C C . ILE B 1 7 ? 0.696 -17.348 21.939 1.00 23.92 69 ILE B C 1
ATOM 676 O O . ILE B 1 7 ? 1.279 -17.428 23.026 1.00 24.42 69 ILE B O 1
ATOM 681 N N . VAL B 1 8 ? 0.599 -16.211 21.229 1.00 18.84 70 VAL B N 1
ATOM 682 C CA . VAL B 1 8 ? 1.170 -14.939 21.691 1.00 18.30 70 VAL B CA 1
ATOM 683 C C . VAL B 1 8 ? 0.125 -14.115 22.475 1.00 21.36 70 VAL B C 1
ATOM 684 O O . VAL B 1 8 ? -0.806 -13.602 21.851 1.00 18.79 70 VAL B O 1
ATOM 688 N N . PRO B 1 9 ? 0.252 -13.962 23.820 1.00 18.66 71 PRO B N 1
ATOM 689 C CA . PRO B 1 9 ? -0.690 -13.084 24.538 1.00 18.42 71 PRO B CA 1
ATOM 690 C C . PRO B 1 9 ? -0.283 -11.623 24.328 1.00 23.20 71 PRO B C 1
ATOM 691 O O . PRO B 1 9 ? 0.915 -11.319 24.381 1.00 23.30 71 PRO B O 1
ATOM 695 N N . VAL B 1 10 ? -1.258 -10.725 24.064 1.00 18.20 72 VAL B N 1
ATOM 696 C CA . VAL B 1 10 ? -0.969 -9.304 23.835 1.00 18.46 72 VAL B CA 1
ATOM 697 C C . VAL B 1 10 ? -1.851 -8.442 24.739 1.00 20.80 72 VAL B C 1
ATOM 698 O O . VAL B 1 10 ? -3.079 -8.542 24.685 1.00 18.69 72 VAL B O 1
ATOM 702 N N . GLU B 1 11 ? -1.219 -7.611 25.572 1.00 18.38 73 GLU B N 1
ATOM 703 C CA . GLU B 1 11 ? -1.909 -6.649 26.403 1.00 17.75 73 GLU B CA 1
ATOM 704 C C . GLU B 1 11 ? -1.813 -5.333 25.644 1.00 21.62 73 GLU B C 1
ATOM 705 O O . GLU B 1 11 ? -0.718 -4.791 25.454 1.00 21.44 73 GLU B O 1
ATOM 711 N N . LEU B 1 12 ? -2.942 -4.854 25.169 1.00 17.63 74 LEU B N 1
ATOM 712 C CA . LEU B 1 12 ? -2.942 -3.622 24.398 1.00 17.83 74 LEU B CA 1
ATOM 713 C C . LEU B 1 12 ? -2.862 -2.423 25.329 1.00 22.85 74 LEU B C 1
ATOM 714 O O . LEU B 1 12 ? -3.856 -2.062 25.952 1.00 22.40 74 LEU B O 1
ATOM 719 N N . HIS B 1 13 ? -1.627 -1.904 25.529 1.00 21.36 75 HIS B N 1
ATOM 720 C CA . HIS B 1 13 ? -1.359 -0.764 26.420 1.00 21.84 75 HIS B CA 1
ATOM 721 C C . HIS B 1 13 ? -1.723 0.578 25.771 1.00 26.12 75 HIS B C 1
ATOM 722 O O . HIS B 1 13 ? -1.957 1.565 26.471 1.00 26.46 75 HIS B O 1
ATOM 729 N N . SER B 1 14 ? -1.771 0.609 24.434 1.00 25.04 76 SER B N 1
ATOM 730 C CA . SER B 1 14 ? -2.176 1.772 23.641 1.00 24.76 76 SER B CA 1
ATOM 731 C C . SER B 1 14 ? -2.782 1.259 22.337 1.00 26.95 76 SER B C 1
ATOM 732 O O . SER B 1 14 ? -2.601 0.081 22.017 1.00 26.27 76 SER B O 1
ATOM 735 N N . PHE B 1 15 ? -3.465 2.127 21.571 1.00 24.05 77 PHE B N 1
ATOM 736 C CA . PHE B 1 15 ? -4.061 1.716 20.287 1.00 24.70 77 PHE B CA 1
ATOM 737 C C . PHE B 1 15 ? -3.022 1.336 19.200 1.00 31.65 77 PHE B C 1
ATOM 738 O O . PHE B 1 15 ? -3.325 0.531 18.314 1.00 31.17 77 PHE B O 1
ATOM 746 N N . GLU B 1 16 ? -1.810 1.915 19.261 1.00 30.16 78 GLU B N 1
ATOM 747 C CA . GLU B 1 16 ? -0.767 1.621 18.274 1.00 30.61 78 GLU B CA 1
ATOM 748 C C . GLU B 1 16 ? -0.261 0.164 18.366 1.00 33.31 78 GLU B C 1
ATOM 749 O O . GLU B 1 16 ? 0.546 -0.264 17.540 1.00 33.22 78 GLU B O 1
ATOM 755 N N . ASP B 1 17 ? -0.797 -0.607 19.336 1.00 27.78 79 ASP B N 1
ATOM 756 C CA . ASP B 1 17 ? -0.433 -1.997 19.558 1.00 26.55 79 ASP B CA 1
ATOM 757 C C . ASP B 1 17 ? -1.147 -2.983 18.592 1.00 26.68 79 ASP B C 1
ATOM 758 O O . ASP B 1 17 ? -0.830 -4.172 18.658 1.00 24.26 79 ASP B O 1
ATOM 763 N N . ALA B 1 18 ? -2.024 -2.504 17.636 1.00 23.59 80 ALA B N 1
ATOM 764 C CA . ALA B 1 18 ? -2.620 -3.377 16.587 1.00 23.26 80 ALA B CA 1
ATOM 765 C C . ALA B 1 18 ? -1.476 -3.985 15.765 1.00 24.53 80 ALA B C 1
ATOM 766 O O . ALA B 1 18 ? -1.597 -5.116 15.301 1.00 23.87 80 ALA B O 1
ATOM 768 N N . GLN B 1 19 ? -0.339 -3.244 15.632 1.00 21.65 81 GLN B N 1
ATOM 769 C CA . GLN B 1 19 ? 0.865 -3.707 14.928 1.00 20.23 81 GLN B CA 1
ATOM 770 C C . GLN B 1 19 ? 1.384 -5.027 15.509 1.00 21.10 81 GLN B C 1
ATOM 771 O O . GLN B 1 19 ? 1.889 -5.861 14.760 1.00 19.99 81 GLN B O 1
ATOM 777 N N . VAL B 1 20 ? 1.295 -5.196 16.842 1.00 17.24 82 VAL B N 1
ATOM 778 C CA . VAL B 1 20 ? 1.766 -6.403 17.542 1.00 16.64 82 VAL B CA 1
ATOM 779 C C . VAL B 1 20 ? 0.902 -7.614 17.175 1.00 17.82 82 VAL B C 1
ATOM 780 O O . VAL B 1 20 ? 1.445 -8.685 16.893 1.00 16.94 82 VAL B O 1
ATOM 784 N N . ILE B 1 21 ? -0.431 -7.438 17.152 1.00 13.86 83 ILE B N 1
ATOM 785 C CA . ILE B 1 21 ? -1.358 -8.499 16.746 1.00 12.76 83 ILE B CA 1
ATOM 786 C C . ILE B 1 21 ? -1.066 -8.884 15.275 1.00 14.92 83 ILE B C 1
ATOM 787 O O . ILE B 1 21 ? -0.934 -10.070 14.954 1.00 13.91 83 ILE B O 1
ATOM 792 N N . GLY B 1 22 ? -0.978 -7.874 14.409 1.00 12.92 84 GLY B N 1
ATOM 793 C CA . GLY B 1 22 ? -0.708 -8.074 12.992 1.00 12.76 84 GLY B CA 1
ATOM 794 C C . GLY B 1 22 ? 0.574 -8.833 12.706 1.00 16.42 84 GLY B C 1
ATOM 795 O O . GLY B 1 22 ? 0.563 -9.810 11.955 1.00 15.26 84 GLY B O 1
ATOM 796 N N . GLY B 1 23 ? 1.667 -8.390 13.310 1.00 14.43 85 GLY B N 1
ATOM 797 C CA . GLY B 1 23 ? 2.977 -9.002 13.101 1.00 13.85 85 GLY B CA 1
ATOM 798 C C . GLY B 1 23 ? 3.028 -10.461 13.506 1.00 18.07 8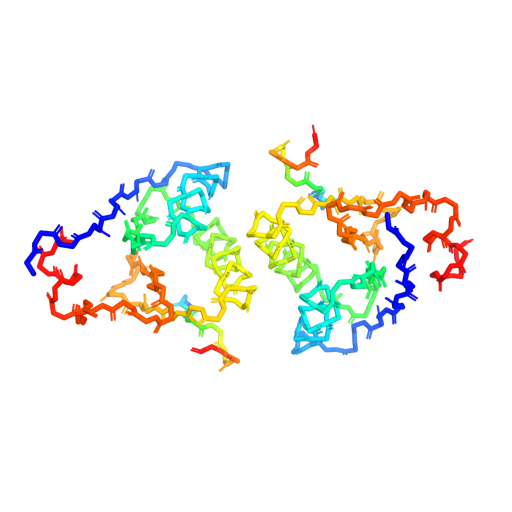5 GLY B C 1
ATOM 799 O O . GLY B 1 23 ? 3.554 -11.286 12.759 1.00 19.17 85 GLY B O 1
ATOM 800 N N . ALA B 1 24 ? 2.456 -10.798 14.693 1.00 14.60 86 ALA B N 1
ATOM 801 C CA . ALA B 1 24 ? 2.454 -12.179 15.192 1.00 14.43 86 ALA B CA 1
ATOM 802 C C . ALA B 1 24 ? 1.541 -13.070 14.352 1.00 15.44 86 ALA B C 1
ATOM 803 O O . ALA B 1 24 ? 1.964 -14.153 13.972 1.00 16.26 86 ALA B O 1
ATOM 805 N N . PHE B 1 25 ? 0.328 -12.607 14.027 1.00 12.50 87 PHE B N 1
ATOM 806 C CA . PHE B 1 25 ? -0.622 -13.399 13.242 1.00 12.18 87 PHE B CA 1
ATOM 807 C C . PHE B 1 25 ? -0.116 -13.642 11.814 1.00 15.90 87 PHE B C 1
ATOM 808 O O . PHE B 1 25 ? -0.202 -14.769 11.327 1.00 17.30 87 PHE B O 1
ATOM 816 N N . ARG B 1 26 ? 0.474 -12.607 11.181 1.00 14.30 88 ARG B N 1
ATOM 817 C CA . ARG B 1 26 ? 1.038 -12.717 9.832 1.00 14.30 88 ARG B CA 1
ATOM 818 C C . ARG B 1 26 ? 2.213 -13.727 9.821 1.00 20.27 88 ARG B C 1
ATOM 819 O O . ARG B 1 26 ? 2.465 -14.375 8.806 1.00 21.70 88 ARG B O 1
ATOM 827 N N . ASP B 1 27 ? 2.909 -13.868 10.968 1.00 16.85 89 ASP B N 1
ATOM 828 C CA . ASP B 1 27 ? 4.013 -14.816 11.164 1.00 15.51 89 ASP B CA 1
ATOM 829 C C . ASP B 1 27 ? 3.532 -16.254 11.413 1.00 19.76 89 ASP B C 1
ATOM 830 O O . ASP B 1 27 ? 4.355 -17.158 11.578 1.00 19.99 89 ASP B O 1
ATOM 835 N N . GLY B 1 28 ? 2.217 -16.459 11.454 1.00 18.35 90 GLY B N 1
ATOM 836 C CA . GLY B 1 28 ? 1.639 -17.784 11.667 1.00 18.33 90 GLY B CA 1
ATOM 837 C C . GLY B 1 28 ? 1.427 -18.175 13.114 1.00 21.78 90 GLY B C 1
ATOM 838 O O . GLY B 1 28 ? 1.311 -19.363 13.427 1.00 21.48 90 GLY B O 1
ATOM 839 N N . ASP B 1 29 ? 1.355 -17.179 14.015 1.00 17.27 91 ASP B N 1
ATOM 840 C CA . ASP B 1 29 ? 1.092 -17.424 15.426 1.00 16.65 91 ASP B CA 1
ATOM 841 C C . ASP B 1 29 ? -0.364 -17.110 15.758 1.00 19.04 91 ASP B C 1
ATOM 842 O O . ASP B 1 29 ? -0.937 -16.173 15.190 1.00 17.95 91 ASP B O 1
ATOM 847 N N . ALA B 1 30 ? -0.931 -17.841 16.733 1.00 14.18 92 ALA B N 1
ATOM 848 C CA . ALA B 1 30 ? -2.251 -17.522 17.260 1.00 13.52 92 ALA B CA 1
ATOM 849 C C . ALA B 1 30 ? -2.019 -16.375 18.238 1.00 15.46 92 ALA B C 1
ATOM 850 O O . ALA B 1 30 ? -0.969 -16.322 18.901 1.00 15.28 92 ALA B O 1
ATOM 852 N N . VAL B 1 31 ? -2.954 -15.417 18.272 1.00 11.65 93 VAL B N 1
ATOM 853 C CA . VAL B 1 31 ? -2.818 -14.249 19.148 1.00 11.25 93 VAL B CA 1
ATOM 854 C C . VAL B 1 31 ? -4.067 -14.110 19.996 1.00 15.03 93 VAL B C 1
ATOM 855 O O . VAL B 1 31 ? -5.172 -14.125 19.457 1.00 14.94 93 VAL B O 1
ATOM 859 N N . VAL B 1 32 ? -3.892 -13.974 21.315 1.00 13.48 94 VAL B N 1
ATOM 860 C CA . VAL B 1 32 ? -4.995 -13.752 22.249 1.00 13.87 94 VAL B CA 1
ATOM 861 C C . VAL B 1 32 ? -4.758 -12.361 22.820 1.00 16.65 94 VAL B C 1
ATOM 862 O O . VAL B 1 32 ? -3.695 -12.115 23.381 1.00 15.86 94 VAL B O 1
ATOM 866 N N . PHE B 1 33 ? -5.670 -11.421 22.563 1.00 13.49 95 PHE B N 1
ATOM 867 C CA . PHE B 1 33 ? -5.437 -10.033 22.961 1.00 13.17 95 PHE B CA 1
ATOM 868 C C . PHE B 1 33 ? -6.462 -9.487 23.927 1.00 15.87 95 PHE B C 1
ATOM 869 O O . PHE B 1 33 ? -7.657 -9.733 23.758 1.00 14.08 95 PHE B O 1
ATOM 877 N N . ASP B 1 34 ? -5.976 -8.758 24.962 1.00 13.86 96 ASP B N 1
ATOM 878 C CA . ASP B 1 34 ? -6.795 -8.137 26.001 1.00 13.31 96 ASP B CA 1
ATOM 879 C C . ASP B 1 34 ? -6.960 -6.652 25.678 1.00 17.26 96 ASP B C 1
ATOM 880 O O . ASP B 1 34 ? -5.958 -5.956 25.466 1.00 16.29 96 ASP B O 1
ATOM 885 N N . MET B 1 35 ? -8.220 -6.172 25.738 1.00 16.40 97 MET B N 1
ATOM 886 C CA . MET B 1 35 ? -8.586 -4.793 25.443 1.00 16.51 97 MET B CA 1
ATOM 887 C C . MET B 1 35 ? -9.092 -4.017 26.680 1.00 20.84 97 MET B C 1
ATOM 888 O O . MET B 1 35 ? -9.629 -2.915 26.534 1.00 21.75 97 MET B O 1
ATOM 893 N N . SER B 1 36 ? -8.859 -4.550 27.895 1.00 18.44 98 SER B N 1
ATOM 894 C CA . SER B 1 36 ? -9.328 -3.908 29.125 1.00 18.41 98 SER B CA 1
ATOM 895 C C . SER B 1 36 ? -8.716 -2.502 29.401 1.00 22.29 98 SER B C 1
ATOM 896 O O . SER B 1 36 ? -9.292 -1.729 30.171 1.00 22.76 98 SER B O 1
ATOM 899 N N . LEU B 1 37 ? -7.551 -2.186 28.789 1.00 19.32 99 LEU B N 1
ATOM 900 C CA . LEU B 1 37 ? -6.877 -0.893 28.964 1.00 19.62 99 LEU B CA 1
ATOM 901 C C . LEU B 1 37 ? -7.273 0.150 27.905 1.00 24.65 99 LEU B C 1
ATOM 902 O O . LEU B 1 37 ? -6.807 1.290 27.972 1.00 24.95 99 LEU B O 1
ATOM 907 N N . LEU B 1 38 ? -8.121 -0.242 26.936 1.00 21.37 100 LEU B N 1
ATOM 908 C CA . LEU B 1 38 ? -8.569 0.630 25.847 1.00 20.57 100 LEU B CA 1
ATOM 909 C C . LEU B 1 38 ? -9.937 1.233 26.119 1.00 25.35 100 LEU B C 1
ATOM 910 O O . LEU B 1 38 ? -10.716 0.693 26.907 1.00 24.58 100 LEU B O 1
ATOM 915 N N . SER B 1 39 ? -10.258 2.323 25.396 1.00 22.67 101 SER B N 1
ATOM 916 C CA . SER B 1 39 ? -11.583 2.929 25.431 1.00 22.26 101 SER B CA 1
ATOM 917 C C . SER B 1 39 ? -12.502 2.004 24.608 1.00 26.34 101 SER B C 1
ATOM 918 O O . SER B 1 39 ? -12.002 1.148 23.855 1.00 24.77 101 SER B O 1
ATOM 921 N N . ARG B 1 40 ? -13.829 2.185 24.736 1.00 23.82 102 ARG B N 1
ATOM 922 C CA . ARG B 1 40 ? -14.845 1.409 24.014 1.00 23.73 102 ARG B CA 1
ATOM 923 C C . ARG B 1 40 ? -14.629 1.562 22.504 1.00 26.18 102 ARG B C 1
ATOM 924 O O . ARG B 1 40 ? -14.685 0.576 21.762 1.00 24.80 102 ARG B O 1
ATOM 932 N N . GLU B 1 41 ? -14.345 2.801 22.075 1.00 23.21 103 GLU B N 1
ATOM 933 C CA . GLU B 1 41 ? -14.115 3.155 20.679 1.00 23.34 103 GLU B CA 1
ATOM 934 C C . GLU B 1 41 ? -12.866 2.474 20.149 1.00 25.36 103 GLU B C 1
ATOM 935 O O . GLU B 1 41 ? -12.923 1.899 19.066 1.00 25.67 103 GLU B O 1
ATOM 937 N N . GLU B 1 42 ? -11.744 2.511 20.919 1.00 20.76 104 GLU B N 1
ATOM 938 C CA . GLU B 1 42 ? -10.486 1.871 20.517 1.00 19.22 104 GLU B CA 1
ATOM 939 C C . GLU B 1 42 ? -10.664 0.364 20.387 1.00 21.99 104 GLU B C 1
ATOM 940 O O . GLU B 1 42 ? -10.132 -0.205 19.444 1.00 20.80 104 GLU B O 1
ATOM 946 N N . ALA B 1 43 ? -11.417 -0.279 21.310 1.00 18.90 105 ALA B N 1
ATOM 947 C CA . ALA B 1 43 ? -11.664 -1.733 21.289 1.00 18.62 105 ALA B CA 1
ATOM 948 C C . ALA B 1 43 ? -12.412 -2.137 19.996 1.00 20.49 105 ALA B C 1
ATOM 949 O O . ALA B 1 43 ? -12.047 -3.130 19.352 1.00 20.20 105 ALA B O 1
ATOM 951 N N . ARG B 1 44 ? -13.409 -1.317 19.586 1.00 16.35 106 ARG B N 1
ATOM 952 C CA . ARG B 1 44 ? -14.155 -1.538 18.345 1.00 16.75 106 ARG B CA 1
ATOM 953 C C . ARG B 1 44 ? -13.191 -1.490 17.143 1.00 20.13 106 ARG B C 1
ATOM 954 O O . ARG B 1 44 ? -13.262 -2.350 16.257 1.00 21.09 106 ARG B O 1
ATOM 962 N N . ARG B 1 45 ? -12.262 -0.503 17.143 1.00 16.73 107 ARG B N 1
ATOM 963 C CA . ARG B 1 45 ? -11.266 -0.351 16.064 1.00 16.25 107 ARG B CA 1
ATOM 964 C C . ARG B 1 45 ? -10.359 -1.577 15.962 1.00 18.08 107 ARG B C 1
ATOM 965 O O . ARG B 1 45 ? -10.088 -2.039 14.865 1.00 16.14 107 ARG B O 1
ATOM 973 N N . ILE B 1 46 ? -9.888 -2.100 17.110 1.00 14.74 108 ILE B N 1
ATOM 974 C CA . ILE B 1 46 ? -9.027 -3.289 17.172 1.00 15.01 108 ILE B CA 1
ATOM 975 C C . ILE B 1 46 ? -9.736 -4.523 16.605 1.00 16.96 108 ILE B C 1
ATOM 976 O O . ILE B 1 46 ? -9.134 -5.242 15.802 1.00 15.76 108 ILE B O 1
ATOM 981 N N . VAL B 1 47 ? -11.010 -4.754 17.003 1.00 14.78 109 VAL B N 1
ATOM 982 C CA . VAL B 1 47 ? -11.768 -5.903 16.498 1.00 14.91 109 VAL B CA 1
ATOM 983 C C . VAL B 1 47 ? -11.935 -5.809 14.976 1.00 17.86 109 VAL B C 1
ATOM 984 O O . VAL B 1 47 ? -11.721 -6.816 14.282 1.00 18.23 109 VAL B O 1
ATOM 988 N N . ASP B 1 48 ? -12.226 -4.589 14.455 1.00 14.53 110 ASP B N 1
ATOM 989 C CA . ASP B 1 48 ? -12.353 -4.383 13.006 1.00 13.93 110 ASP B CA 1
ATOM 990 C C . ASP B 1 48 ? -11.036 -4.635 12.276 1.00 15.62 110 ASP B C 1
ATOM 991 O O . ASP B 1 48 ? -11.028 -5.340 11.261 1.00 14.57 110 ASP B O 1
ATOM 996 N N . PHE B 1 49 ? -9.910 -4.136 12.833 1.00 12.28 111 PHE B N 1
ATOM 997 C CA . PHE B 1 49 ? -8.588 -4.362 12.237 1.00 12.48 111 PHE B CA 1
ATOM 998 C C . PHE B 1 49 ? -8.262 -5.869 12.242 1.00 15.51 111 PHE B C 1
ATOM 999 O O . PHE B 1 49 ? -7.818 -6.399 11.219 1.00 14.94 111 PHE B O 1
ATOM 1007 N N . ALA B 1 50 ? -8.472 -6.554 13.400 1.00 13.37 112 ALA B N 1
ATOM 1008 C CA . ALA B 1 50 ? -8.209 -7.990 13.504 1.00 14.23 112 ALA B CA 1
ATOM 1009 C C . ALA B 1 50 ? -9.080 -8.787 12.544 1.00 15.46 112 ALA B C 1
ATOM 1010 O O . ALA B 1 50 ? -8.587 -9.777 11.992 1.00 14.06 112 ALA B O 1
ATOM 1012 N N . ALA B 1 51 ? -10.345 -8.326 12.288 1.00 12.97 113 ALA B N 1
ATOM 1013 C CA . ALA B 1 51 ? -11.243 -8.970 11.323 1.00 14.00 113 ALA B CA 1
ATOM 1014 C C . ALA B 1 51 ? -10.627 -8.911 9.924 1.00 16.94 113 ALA B C 1
ATOM 1015 O O . ALA B 1 51 ? -10.695 -9.909 9.198 1.00 17.33 113 ALA B O 1
ATOM 1017 N N . GLY B 1 52 ? -9.990 -7.780 9.597 1.00 12.82 114 GLY B N 1
ATOM 1018 C CA . GLY B 1 52 ? -9.309 -7.571 8.323 1.00 13.52 114 GLY B CA 1
ATOM 1019 C C . GLY B 1 52 ? -8.125 -8.501 8.170 1.00 16.10 114 GLY B C 1
ATOM 1020 O O . GLY B 1 52 ? -7.966 -9.140 7.123 1.00 15.21 114 GLY B O 1
ATOM 1021 N N . LEU B 1 53 ? -7.281 -8.589 9.224 1.00 12.95 115 LEU B N 1
ATOM 1022 C CA . LEU B 1 53 ? -6.118 -9.488 9.202 1.00 12.78 115 LEU B CA 1
ATOM 1023 C C . LEU B 1 53 ? -6.587 -10.919 8.955 1.00 15.68 115 LEU B C 1
ATOM 1024 O O . LEU B 1 53 ? -6.021 -11.629 8.123 1.00 16.08 115 LEU B O 1
ATOM 1029 N N . CYS B 1 54 ? -7.620 -11.330 9.711 1.00 13.78 116 CYS B N 1
ATOM 1030 C CA . CYS B 1 54 ? -8.172 -12.664 9.687 1.00 15.49 116 CYS B CA 1
ATOM 1031 C C . CYS B 1 54 ? -8.721 -13.014 8.309 1.00 17.29 116 CYS B C 1
ATOM 1032 O O . CYS B 1 54 ? -8.407 -14.073 7.765 1.00 16.44 116 CYS B O 1
ATOM 1035 N N . PHE B 1 55 ? -9.517 -12.108 7.735 1.00 14.18 117 PHE B N 1
ATOM 1036 C CA . PHE B 1 55 ? -10.099 -12.309 6.401 1.00 13.81 117 PHE B CA 1
ATOM 1037 C C . PHE B 1 55 ? -9.017 -12.489 5.330 1.00 16.62 117 PHE B C 1
ATOM 1038 O O . PHE B 1 55 ? -9.073 -13.420 4.524 1.00 15.77 117 PHE B O 1
ATOM 1046 N N . ALA B 1 56 ? -8.024 -11.601 5.333 1.00 13.49 118 ALA B N 1
ATOM 1047 C CA . ALA B 1 56 ? -6.925 -11.617 4.368 1.00 13.38 118 ALA B CA 1
ATOM 1048 C C . ALA B 1 56 ? -6.144 -12.933 4.370 1.00 17.10 118 ALA B C 1
ATOM 1049 O O . ALA B 1 56 ? -5.769 -13.409 3.296 1.00 17.49 118 ALA B O 1
ATOM 1051 N N . LEU B 1 57 ? -5.889 -13.514 5.570 1.00 13.81 119 LEU B N 1
ATOM 1052 C CA . LEU B 1 57 ? -5.100 -14.739 5.667 1.00 13.07 119 LEU B CA 1
ATOM 1053 C C . LEU B 1 57 ? -5.917 -15.998 5.967 1.00 15.65 119 LEU B C 1
ATOM 1054 O O . LEU B 1 57 ? -5.333 -17.036 6.283 1.00 15.11 119 LEU B O 1
ATOM 1059 N N . ARG B 1 58 ? -7.259 -15.914 5.818 1.00 11.25 120 ARG B N 1
ATOM 1060 C CA . ARG B 1 58 ? -8.204 -17.022 6.000 1.00 11.27 120 ARG B CA 1
ATOM 1061 C C . ARG B 1 58 ? -8.109 -17.680 7.392 1.00 16.21 120 ARG B C 1
ATOM 1062 O O . ARG B 1 58 ? -8.291 -18.893 7.532 1.00 16.21 120 ARG B O 1
ATOM 1070 N N . GLY B 1 59 ? -7.870 -16.858 8.404 1.00 13.83 121 GLY B N 1
ATOM 1071 C CA . GLY B 1 59 ? -7.810 -17.313 9.782 1.00 15.21 121 GLY B CA 1
ATOM 1072 C C . GLY B 1 59 ? -9.176 -17.461 10.434 1.00 18.39 121 GLY B C 1
ATOM 1073 O O . GLY B 1 59 ? -10.229 -17.260 9.805 1.00 17.39 121 GLY B O 1
AT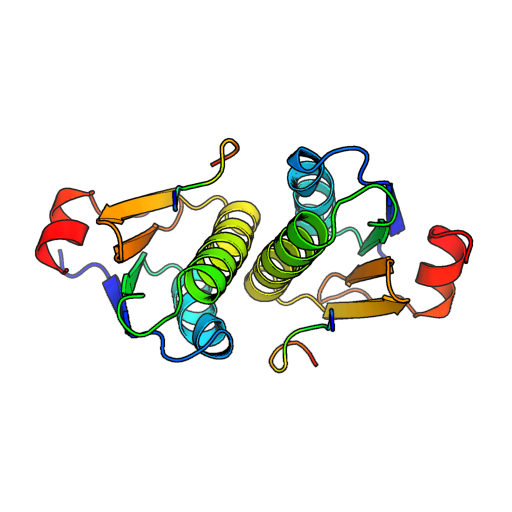OM 1074 N N . LYS B 1 60 ? -9.163 -17.809 11.721 1.00 14.85 122 LYS B N 1
ATOM 1075 C CA . LYS B 1 60 ? -10.365 -17.930 12.540 1.00 15.10 122 LYS B CA 1
ATOM 1076 C C . LYS B 1 60 ? -10.329 -16.870 13.645 1.00 18.71 122 LYS B C 1
ATOM 1077 O O . LYS B 1 60 ? -9.279 -16.637 14.235 1.00 18.44 122 LYS B O 1
ATOM 1083 N N . MET B 1 61 ? -11.473 -16.241 13.921 1.00 16.30 123 MET B N 1
ATOM 1084 C CA . MET B 1 61 ? -11.572 -15.216 14.956 1.00 16.95 123 MET B CA 1
ATOM 1085 C C . MET B 1 61 ? -12.590 -15.658 16.001 1.00 19.27 123 MET B C 1
ATOM 1086 O O . MET B 1 61 ? -13.650 -16.168 15.647 1.00 17.90 123 MET B O 1
ATOM 1091 N N . GLN B 1 62 ? -12.284 -15.452 17.290 1.00 17.17 124 GLN B N 1
ATOM 1092 C CA . GLN B 1 62 ? -13.219 -15.814 18.355 1.00 17.73 124 GLN B CA 1
ATOM 1093 C C . GLN B 1 62 ? -13.223 -14.831 19.505 1.00 19.71 124 GLN B C 1
ATOM 1094 O O . GLN B 1 62 ? -12.194 -14.222 19.802 1.00 18.10 124 GLN B O 1
ATOM 1100 N N . LYS B 1 63 ? -14.396 -14.668 20.134 1.00 17.72 125 LYS B N 1
ATOM 1101 C CA . LYS B 1 63 ? -14.578 -13.838 21.319 1.00 17.37 125 LYS B CA 1
ATOM 1102 C C . LYS B 1 63 ? -14.478 -14.770 22.538 1.00 22.55 125 LYS B C 1
ATOM 1103 O O . LYS B 1 63 ? -15.249 -15.724 22.648 1.00 22.35 125 LYS B O 1
ATOM 1109 N N . ILE B 1 64 ? -13.502 -14.516 23.418 1.00 20.21 126 ILE B N 1
ATOM 1110 C CA . ILE B 1 64 ? -13.283 -15.303 24.637 1.00 21.19 126 ILE B CA 1
ATOM 1111 C C . ILE B 1 64 ? -14.149 -14.734 25.776 1.00 25.99 126 ILE B C 1
ATOM 1112 O O . ILE B 1 64 ? -14.827 -15.492 26.479 1.00 26.60 126 ILE B O 1
ATOM 1117 N N . ASP B 1 65 ? -14.144 -13.397 25.926 1.00 22.56 127 ASP B N 1
ATOM 1118 C CA . ASP B 1 65 ? -14.968 -12.636 26.876 1.00 22.12 127 ASP B CA 1
ATOM 1119 C C . ASP B 1 65 ? -15.156 -11.187 26.387 1.00 25.50 127 ASP B C 1
ATOM 1120 O O . ASP B 1 65 ? -14.710 -10.865 25.284 1.00 22.94 127 ASP B O 1
ATOM 1125 N N . SER B 1 66 ? -15.794 -10.315 27.207 1.00 24.05 128 SER B N 1
ATOM 1126 C CA . SER B 1 66 ? -16.081 -8.918 26.849 1.00 23.98 128 SER B CA 1
ATOM 1127 C C . SER B 1 66 ? -14.852 -8.085 26.453 1.00 26.44 128 SER B C 1
ATOM 1128 O O . SER B 1 66 ? -14.993 -7.146 25.668 1.00 26.60 128 SER B O 1
ATOM 1131 N N . VAL B 1 67 ? -13.660 -8.427 26.969 1.00 21.81 129 VAL B N 1
ATOM 1132 C CA . VAL B 1 67 ? -12.420 -7.687 26.662 1.00 21.05 129 VAL B CA 1
ATOM 1133 C C . VAL B 1 67 ? -11.334 -8.578 26.017 1.00 22.11 129 VAL B C 1
ATOM 1134 O O . VAL B 1 67 ? -10.217 -8.097 25.825 1.00 21.37 129 VAL B O 1
ATOM 1138 N N . THR B 1 68 ? -11.640 -9.854 25.687 1.00 16.79 130 THR B N 1
ATOM 1139 C CA . THR B 1 68 ? -10.621 -10.767 25.146 1.00 15.58 130 THR B CA 1
ATOM 1140 C C . THR B 1 68 ? -11.062 -11.435 23.861 1.00 17.85 130 THR B C 1
ATOM 1141 O O . THR B 1 68 ? -12.084 -12.124 23.842 1.00 17.21 130 THR B O 1
ATOM 1145 N N . PHE B 1 69 ? -10.275 -11.258 22.802 1.00 13.91 131 PHE B N 1
ATOM 1146 C CA . PHE B 1 69 ? -10.536 -11.896 21.519 1.00 13.50 131 PHE B CA 1
ATOM 1147 C C . PHE B 1 69 ? -9.281 -12.637 21.061 1.00 15.48 131 PHE B C 1
ATOM 1148 O O . PHE B 1 69 ? -8.194 -12.400 21.590 1.00 15.05 131 PHE B O 1
ATOM 1156 N N . ALA B 1 70 ? -9.429 -13.517 20.066 1.00 13.41 132 ALA B N 1
ATOM 1157 C CA . ALA B 1 70 ? -8.287 -14.256 19.535 1.00 13.27 132 ALA B CA 1
ATOM 1158 C C . ALA B 1 70 ? -8.383 -14.429 18.047 1.00 15.86 132 ALA B C 1
ATOM 1159 O O . ALA B 1 70 ? -9.494 -14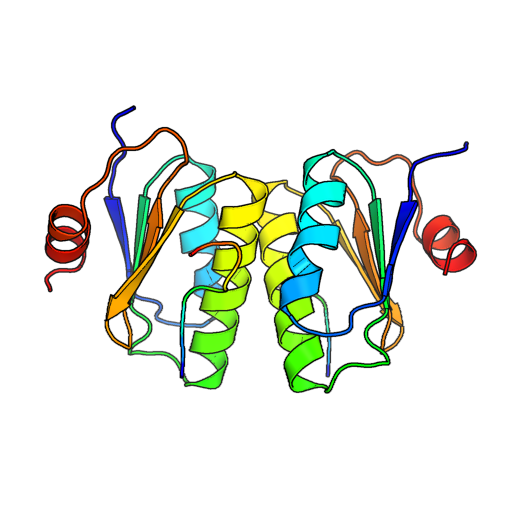.529 17.506 1.00 15.18 132 ALA B O 1
ATOM 1161 N N . VAL B 1 71 ? -7.221 -14.429 17.378 1.00 12.52 133 VAL B N 1
ATOM 1162 C CA . VAL B 1 71 ? -7.086 -14.693 15.947 1.00 13.39 133 VAL B CA 1
ATOM 1163 C C . VAL B 1 71 ? -6.188 -15.932 15.839 1.00 17.15 133 VAL B C 1
ATOM 1164 O O . VAL B 1 71 ? -5.136 -15.984 16.476 1.00 15.58 133 VAL B O 1
ATOM 1168 N N . VAL B 1 72 ? -6.643 -16.947 15.092 1.00 14.74 134 VAL B N 1
ATOM 1169 C CA . VAL B 1 72 ? -5.962 -18.236 14.967 1.00 14.16 134 VAL B CA 1
ATOM 1170 C C . VAL B 1 72 ? -5.651 -18.549 13.488 1.00 16.23 134 VAL B C 1
ATOM 1171 O O . VAL B 1 72 ? -6.569 -18.478 12.676 1.00 16.11 134 VAL B O 1
ATOM 1175 N N . PRO B 1 73 ? -4.393 -18.901 13.109 1.00 12.66 135 PRO B N 1
ATOM 1176 C CA . PRO B 1 73 ? -4.117 -19.204 11.688 1.00 12.38 135 PRO B CA 1
ATOM 1177 C C . PRO B 1 73 ? -4.995 -20.327 11.124 1.00 15.97 135 PRO B C 1
ATOM 1178 O O . PRO B 1 73 ? -5.431 -21.221 11.852 1.00 16.85 135 PRO B O 1
ATOM 1182 N N . GLU B 1 74 ? -5.227 -20.276 9.806 1.00 13.68 136 GLU B N 1
ATOM 1183 C CA . GLU B 1 74 ? -6.033 -21.251 9.073 1.00 11.89 136 GLU B CA 1
ATOM 1184 C C . GLU B 1 74 ? -5.680 -22.710 9.378 1.00 16.29 136 GLU B C 1
ATOM 1185 O O . GLU B 1 74 ? -6.581 -23.509 9.627 1.00 16.30 136 GLU B O 1
ATOM 1191 N N . LEU B 1 75 ? -4.377 -23.068 9.298 1.00 14.89 137 LEU B N 1
ATOM 1192 C CA . LEU B 1 75 ? -3.907 -24.447 9.489 1.00 15.79 137 LEU B CA 1
ATOM 1193 C C . LEU B 1 75 ? -3.741 -24.877 10.950 1.00 20.41 137 LEU B C 1
ATOM 1194 O O . LEU B 1 75 ? -3.398 -26.033 11.201 1.00 20.35 137 LEU B O 1
ATOM 1199 N N . SER B 1 76 ? -3.999 -23.976 11.906 1.00 18.55 138 SER B N 1
ATOM 1200 C CA . SER B 1 76 ? -3.849 -24.278 13.335 1.00 19.42 138 SER B CA 1
ATOM 1201 C C . SER B 1 76 ? -5.143 -24.761 13.999 1.00 27.60 138 SER B C 1
ATOM 1202 O O . SER B 1 76 ? -6.203 -24.190 13.764 1.00 27.67 138 SER B O 1
ATOM 1205 N N . ASN B 1 77 ? -5.037 -25.790 14.857 1.00 28.06 139 ASN B N 1
ATOM 1206 C CA . ASN B 1 77 ? -6.152 -26.382 15.611 1.00 28.79 139 ASN B CA 1
ATOM 1207 C C . ASN B 1 77 ? -6.053 -26.010 17.105 1.00 33.55 139 ASN B C 1
ATOM 1208 O O . ASN B 1 77 ? -5.987 -26.888 17.972 1.00 35.03 139 ASN B O 1
ATOM 1213 N N . ILE B 1 78 ? -6.054 -24.707 17.409 1.00 28.50 140 ILE B N 1
ATOM 1214 C CA . ILE B 1 78 ? -5.917 -24.254 18.794 1.00 26.61 140 ILE B CA 1
ATOM 1215 C C . ILE B 1 78 ? -7.288 -24.118 19.477 1.00 29.78 140 ILE B C 1
ATOM 1216 O O . ILE B 1 78 ? -8.171 -23.416 18.985 1.00 30.49 140 ILE B O 1
ATOM 1221 N N . SER B 1 79 ? -7.445 -24.818 20.615 1.00 24.80 141 SER B N 1
ATOM 1222 C CA . SER B 1 79 ? -8.674 -24.859 21.411 1.00 23.83 141 SER B CA 1
ATOM 1223 C C . SER B 1 79 ? -8.933 -23.571 22.203 1.00 26.92 141 SER B C 1
ATOM 1224 O O . SER B 1 79 ? -7.993 -22.824 22.503 1.00 24.71 141 SER B O 1
ATOM 1227 N N . THR B 1 80 ? -10.212 -23.353 22.596 1.00 24.49 142 THR B N 1
ATOM 1228 C CA . THR B 1 80 ? -10.621 -22.203 23.407 1.00 24.66 142 THR B CA 1
ATOM 1229 C C . THR B 1 80 ? -9.911 -22.262 24.777 1.00 28.17 142 THR B C 1
ATOM 1230 O O . THR B 1 80 ? -9.409 -21.238 25.233 1.00 27.92 142 THR B O 1
ATOM 1234 N N . SER B 1 81 ? -9.834 -23.457 25.403 1.00 25.48 143 SER B N 1
ATOM 1235 C CA . SER B 1 81 ? -9.172 -23.629 26.706 1.00 25.64 143 SER B CA 1
ATOM 1236 C C . SER B 1 81 ? -7.679 -23.268 26.678 1.00 28.35 143 SER B C 1
ATOM 1237 O O . SER B 1 81 ? -7.183 -22.660 27.630 1.00 28.94 143 SER B O 1
ATOM 1240 N N . GLU B 1 82 ? -6.983 -23.597 25.572 1.00 24.09 144 GLU B N 1
ATOM 1241 C CA . GLU B 1 82 ? -5.566 -23.266 25.372 1.00 22.60 144 GLU B CA 1
ATOM 1242 C C . GLU B 1 82 ? -5.390 -21.743 25.294 1.00 25.17 144 GLU B C 1
ATOM 1243 O O . GLU B 1 82 ? -4.440 -21.205 25.867 1.00 24.03 144 GLU B O 1
ATOM 1249 N N . LEU B 1 83 ? -6.327 -21.047 24.610 1.00 22.06 145 LEU B N 1
ATOM 1250 C CA . LEU B 1 83 ? -6.296 -19.586 24.474 1.00 21.89 145 LEU B CA 1
ATOM 1251 C C . LEU B 1 83 ? -6.591 -18.932 25.824 1.00 26.31 145 LEU B C 1
ATOM 1252 O O . LEU B 1 83 ? -5.920 -17.966 26.184 1.00 25.44 145 LEU B O 1
ATOM 1257 N N . GLU B 1 84 ? -7.560 -19.485 26.579 1.00 24.26 146 GLU B N 1
ATOM 1258 C CA . GLU B 1 84 ? -7.931 -18.992 27.916 1.00 24.56 146 GLU B CA 1
ATOM 1259 C C . GLU B 1 84 ? -6.752 -19.109 28.895 1.00 27.22 146 GLU B C 1
ATOM 1260 O O . GLU B 1 84 ? -6.489 -18.164 29.640 1.00 26.81 146 GLU B O 1
ATOM 1266 N N . ARG B 1 85 ? -6.015 -20.245 28.854 1.00 24.40 147 ARG B N 1
ATOM 1267 C CA . ARG B 1 85 ? -4.835 -20.491 29.693 1.00 24.19 147 ARG B CA 1
ATOM 1268 C C . ARG B 1 85 ? -3.728 -19.483 29.370 1.00 27.47 147 ARG B C 1
ATOM 1269 O O . ARG B 1 85 ? -3.143 -18.914 30.293 1.00 28.32 147 ARG B O 1
ATOM 1277 N N . ALA B 1 86 ? -3.458 -19.248 28.064 1.00 23.64 148 ALA B N 1
ATOM 1278 C CA . ALA B 1 86 ? -2.448 -18.293 27.610 1.00 23.22 148 ALA B CA 1
ATOM 1279 C C . ALA B 1 86 ? -2.787 -16.858 28.073 1.00 28.15 148 ALA B C 1
ATOM 1280 O O . ALA B 1 86 ? -1.886 -16.107 28.453 1.00 28.59 148 ALA B O 1
ATOM 1282 N N . ALA B 1 87 ? -4.088 -16.509 28.083 1.00 24.87 149 ALA B N 1
ATOM 1283 C CA . ALA B 1 87 ? -4.592 -15.202 28.513 1.00 25.10 149 ALA B CA 1
ATOM 1284 C C . ALA B 1 87 ? -4.727 -15.104 30.045 1.00 30.24 149 ALA B C 1
ATOM 1285 O O . ALA B 1 87 ? -5.024 -14.020 30.557 1.00 29.56 149 ALA B O 1
ATOM 1287 N N . ARG B 1 88 ? -4.480 -16.223 30.769 1.00 28.41 150 ARG B N 1
ATOM 1288 C CA . ARG B 1 88 ? -4.570 -16.353 32.233 1.00 28.89 150 ARG B CA 1
ATOM 1289 C C . ARG B 1 88 ? -6.017 -16.129 32.744 1.00 34.19 150 ARG B C 1
ATOM 1290 O O . ARG B 1 88 ? -6.231 -15.588 33.836 1.00 34.65 150 ARG B O 1
ATOM 1298 N N . ILE B 1 89 ? -7.005 -16.572 31.938 1.00 31.51 151 ILE B N 1
ATOM 1299 C CA . ILE B 1 89 ? -8.439 -16.501 32.239 1.00 58.72 151 ILE B CA 1
ATOM 1300 C C . ILE B 1 89 ? -8.869 -17.843 32.842 1.00 91.45 151 ILE B C 1
ATOM 1301 O O . ILE B 1 89 ? -9.423 -17.875 33.937 1.00 59.59 151 ILE B O 1
ATOM 1306 N N . ASP C 2 2 ? -22.729 -3.701 21.515 1.00 47.69 434 ASP P N 1
ATOM 1307 C CA . ASP C 2 2 ? -22.047 -4.956 21.831 1.00 46.95 434 ASP P CA 1
ATOM 1308 C C . ASP C 2 2 ? -20.901 -5.251 20.867 1.00 46.15 434 ASP P C 1
ATOM 1309 O O . ASP C 2 2 ? -21.041 -5.062 19.653 1.00 46.28 434 ASP P O 1
ATOM 1314 N N . LEU C 2 3 ? -19.769 -5.727 21.418 1.00 38.12 435 LEU P N 1
ATOM 1315 C CA . LEU C 2 3 ? -18.566 -6.075 20.655 1.00 35.67 435 LEU P CA 1
ATOM 1316 C C . LEU C 2 3 ? -18.554 -7.574 20.348 1.00 32.50 435 LEU P C 1
ATOM 1317 O O . LEU C 2 3 ? -18.468 -8.404 21.253 1.00 29.71 435 LEU P O 1
ATOM 1322 N N . ASP C 2 4 ? -18.661 -7.919 19.060 1.00 28.12 436 ASP P N 1
ATOM 1323 C CA . ASP C 2 4 ? -18.719 -9.305 18.615 1.00 27.54 436 ASP P CA 1
ATOM 1324 C C . ASP C 2 4 ? -17.875 -9.554 17.366 1.00 27.29 436 ASP P C 1
ATOM 1325 O O . ASP C 2 4 ? -17.500 -8.608 16.671 1.00 26.05 436 ASP P O 1
ATOM 1330 N N . VAL C 2 5 ? -17.606 -10.840 17.075 1.00 22.40 437 VAL P N 1
ATOM 1331 C CA . VAL C 2 5 ? -16.908 -11.289 15.865 1.00 21.38 437 VAL P CA 1
ATOM 1332 C C . VAL C 2 5 ? -17.925 -11.044 14.707 1.00 23.45 437 VAL P C 1
ATOM 1333 O O . VAL C 2 5 ? -19.114 -11.370 14.874 1.00 22.82 437 VAL P O 1
ATOM 1337 N N . PRO C 2 6 ? -17.516 -10.436 13.561 1.00 19.48 438 PRO P N 1
ATOM 1338 C CA . PRO C 2 6 ? -18.495 -10.192 12.479 1.00 19.24 438 PRO P CA 1
ATOM 1339 C C . PRO C 2 6 ? -19.099 -11.479 11.906 1.00 19.92 438 PRO P C 1
ATOM 1340 O O . PRO C 2 6 ? -18.447 -12.529 11.918 1.00 19.12 438 PRO P O 1
ATOM 1344 N N . SER C 2 7 ? -20.337 -11.377 11.390 1.00 16.36 439 SER P N 1
ATOM 1345 C CA . SER C 2 7 ? -21.112 -12.484 10.823 1.00 16.43 439 SER P CA 1
ATOM 1346 C C . SER C 2 7 ? -20.293 -13.435 9.921 1.00 19.69 439 SER P C 1
ATOM 1347 O O . SER C 2 7 ? -20.342 -14.652 10.114 1.00 18.39 439 SER P O 1
ATOM 1350 N N . PHE C 2 8 ? -19.519 -12.866 8.967 1.00 16.05 440 PHE P N 1
ATOM 1351 C CA . PHE C 2 8 ? -18.739 -13.624 7.984 1.00 15.77 440 PHE P CA 1
ATOM 1352 C C . PHE C 2 8 ? -17.524 -14.381 8.566 1.00 18.79 440 PHE P C 1
ATOM 1353 O O . PHE C 2 8 ? -16.869 -15.134 7.827 1.00 17.97 440 PHE P O 1
ATOM 1361 N N . LEU C 2 9 ? -17.233 -14.190 9.875 1.00 16.26 441 LEU P N 1
ATOM 1362 C CA . LEU C 2 9 ? -16.169 -14.898 10.586 1.00 16.97 441 LEU P CA 1
ATOM 1363 C C . LEU C 2 9 ? -16.761 -15.787 11.700 1.00 21.93 441 LEU P 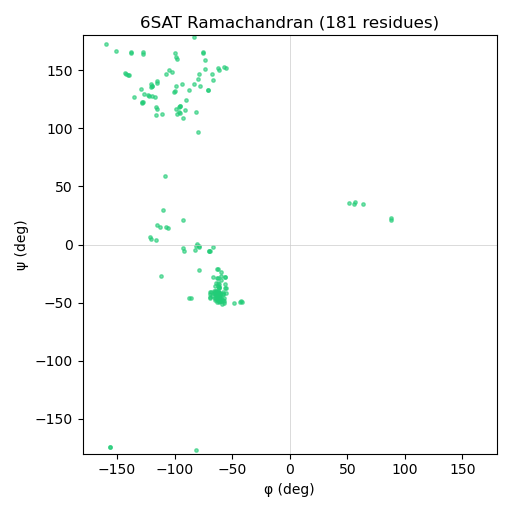C 1
ATOM 1364 O O . LEU C 2 9 ? -16.024 -16.422 12.446 1.00 20.97 441 LEU P O 1
ATOM 1369 N N . GLN C 2 10 ? -18.097 -15.839 11.785 1.00 20.73 442 GLN P N 1
ATOM 1370 C CA . GLN C 2 10 ? -18.872 -16.677 12.703 1.00 23.70 442 GLN P CA 1
ATOM 1371 C C . GLN C 2 10 ? -19.583 -17.735 11.825 1.00 41.48 442 GLN P C 1
ATOM 1372 O O . GLN C 2 10 ? -20.835 -17.777 11.782 1.00 45.25 442 GLN P O 1
ATOM 1379 N N . ASP D 2 2 ? -12.250 13.082 11.786 1.00 57.37 434 ASP Q N 1
ATOM 1380 C CA . ASP D 2 2 ? -11.757 12.963 10.417 1.00 56.85 434 ASP Q CA 1
ATOM 1381 C C . ASP D 2 2 ? -11.415 11.517 10.064 1.00 59.11 434 ASP Q C 1
ATOM 1382 O O . ASP D 2 2 ? -10.833 10.803 10.885 1.00 59.57 434 ASP Q O 1
ATOM 1387 N N . LEU D 2 3 ? -11.773 11.096 8.837 1.00 53.15 435 LEU Q N 1
ATOM 1388 C CA . LEU D 2 3 ? -11.523 9.750 8.323 1.00 51.94 435 LEU Q CA 1
ATOM 1389 C C . LEU D 2 3 ? -10.227 9.728 7.508 1.00 53.61 435 LEU Q C 1
ATOM 1390 O O . LEU D 2 3 ? -10.147 10.359 6.453 1.00 52.62 435 LEU Q O 1
ATOM 1395 N N . ASP D 2 4 ? -9.208 9.021 8.020 1.00 49.43 436 ASP Q N 1
ATOM 1396 C CA . ASP D 2 4 ? -7.890 8.941 7.393 1.00 49.14 436 ASP Q CA 1
ATOM 1397 C C . ASP D 2 4 ? -7.307 7.531 7.424 1.00 51.48 436 ASP Q C 1
ATOM 1398 O O . ASP D 2 4 ? -7.771 6.683 8.187 1.00 49.74 436 ASP Q O 1
ATOM 1403 N N . VAL D 2 5 ? -6.253 7.302 6.614 1.00 48.64 437 VAL Q N 1
ATOM 1404 C CA . VAL D 2 5 ? -5.482 6.050 6.579 1.00 48.46 437 VAL Q CA 1
ATOM 1405 C C . VAL D 2 5 ? -4.687 6.044 7.910 1.00 53.44 437 VAL Q C 1
ATOM 1406 O O . VAL D 2 5 ? -4.130 7.093 8.260 1.00 52.39 437 VAL Q O 1
ATOM 1410 N N . PRO D 2 6 ? -4.654 4.929 8.689 1.00 51.57 438 PRO Q N 1
ATOM 1411 C CA . PRO D 2 6 ? -3.920 4.958 9.972 1.00 51.81 438 PRO Q CA 1
ATOM 1412 C C . PRO D 2 6 ? -2.428 5.242 9.826 1.00 56.84 438 PRO Q C 1
ATOM 1413 O O . PRO D 2 6 ? -1.836 4.902 8.802 1.00 56.26 438 PRO Q O 1
ATOM 1417 N N . SER D 2 7 ? -1.835 5.871 10.856 1.00 54.52 439 SER Q N 1
ATOM 1418 C CA . SER D 2 7 ? -0.424 6.266 10.930 1.00 54.79 439 SER Q CA 1
ATOM 1419 C C . SER D 2 7 ? 0.558 5.215 10.390 1.00 59.14 439 SER Q C 1
ATOM 1420 O O . SER D 2 7 ? 1.406 5.547 9.560 1.00 58.55 439 SER Q O 1
ATOM 1423 N N . PHE D 2 8 ? 0.416 3.948 10.835 1.00 56.36 440 PHE Q N 1
ATOM 1424 C CA . PHE D 2 8 ? 1.301 2.838 10.461 1.00 56.68 440 PHE Q CA 1
ATOM 1425 C C . PHE D 2 8 ? 1.184 2.383 8.986 1.00 60.40 440 PHE Q C 1
ATOM 1426 O O . PHE D 2 8 ? 1.977 1.541 8.551 1.00 59.70 440 PHE Q O 1
ATOM 1434 N N . LEU D 2 9 ? 0.225 2.951 8.221 1.00 57.28 441 LEU Q N 1
ATOM 1435 C CA . LEU D 2 9 ? 0.043 2.670 6.793 1.00 87.69 441 LEU Q CA 1
ATOM 1436 C C . LEU D 2 9 ? 0.245 3.951 5.973 1.00 117.72 441 LEU Q C 1
ATOM 1437 O O . LEU D 2 9 ? 0.115 3.945 4.750 1.00 79.68 441 LEU Q O 1
#

InterPro domains:
  IPR007561 Cell division protein SepF/SepF-related [PF04472] (69-136)
  IPR023052 Cell division protein SepF [MF_01197] (1-148)
  IPR023052 Cell division protein SepF [PTHR35798] (1-148)
  IPR038594 SepF-like superfamily [G3DSA:3.30.110.150] (63-147)

Radius of gyration: 16.36 Å; Cα contacts (8 Å, |Δi|>4): 359; chains: 4; bounding box: 28×40×52 Å

Foldseek 3Di:
DPAAEAEEEDQALVSLVVVLVQVVVQGKYKYFQVNDDVVRQVSSVVSLVVSCVVQVWDKADLDPGIIMTHGPPDPDDSVNSNVVD/DEADEAEEEPQDLVCLVVVLVQVVVQHKYKYFQPNDDPVSQVVSVVSLVVSCVVQVWDKADLDPGIIMTHGPPYDDDSVNSCVNNVD/DDDDDPVVD/DDDDDPVD

Nearest PDB structures (foldseek):
  6sat-assembly1_A  TM=9.557E-01  e=2.168E-16  Corynebacterium glutamicum ATCC 13032
  3p04-assembly1_A  TM=9.305E-01  e=2.768E-14  Corynebacterium glutamicum
  6scq-assembly1_A  TM=9.615E-01  e=1.363E-13  Corynebacterium glutamicum ATCC 13032
  6scs-assembly1_B  TM=9.940E-01  e=1.593E-12  Corynebacterium glutamicum ATCC 13032
  3p04-assembly1_B  TM=9.436E-01  e=1.143E-12  Corynebacterium glutamicum

Sequence (189 aa):
YQSTIVPVELHSFEDAQVIGGAFRDGDAVVFDMSLLSREEARRIVDFAAGLCFALRGKMQKIDSVTFAVVPELSNISTSELERAAYQSTIVPVELHSFEDAQVIGGAFRDGDAVVFDMSLLSREEARRIVDFAAGLCFALRGKMQKIDSVTFAVVPELSNISTSELERAARIDLDVPSFLQDLDVPSFL

CATH classification: 3.30.110.150

Solvent-accessible surface area: 9281 Å² total; per-residue (Å²): 260,190,41,77,42,35,112,14,81,0,122,38,7,74,38,0,79,80,0,0,26,15,4,70,112,49,29,1,0,12,0,38,1,64,105,18,60,124,106,64,0,48,44,0,0,4,0,0,1,0,0,0,28,4,60,140,12,56,14,43,82,48,71,70,44,13,0,0,0,15,25,105,164,37,127,26,54,86,80,80,2,55,90,67,77,179,164,27,91,40,39,65,12,71,0,134,53,29,83,32,0,80,73,0,0,20,14,5,72,118,33,33,0,0,2,0,36,4,65,101,22,60,210,70,59,11,44,53,0,0,1,4,0,0,0,0,0,27,3,56,136,10,96,11,48,79,26,51,85,54,3,0,0,0,4,19,99,116,3,115,26,48,66,57,70,0,58,162,26,30,199,109,162,33,65,9,11,69,44,34,165,176,11,72,38,15,95,48,66

Secondary structure (DSSP, 8-state):
----EEEEE-SSGGGHHHHHHHHHTT-EEEEE-TTS-HHHHHHHHHHHHHHHHHHT-EEEEEETTEEEEE-TT----HHHHHHH-/----EEEEE-SSGGGHHHHHHHHHTT-EEEEE-TTS-HHHHHHHHHHHHHHHHHHT-EEEEEETTEEEEE-TT----HHHHHHHTT-/-----GGG-/-----TT-

B-factor: mean 27.37, std 14.51, range [10.3, 117.72]

Organism: Corynebacterium glutamicum (strain ATCC 13032 / DSM 20300 / JCM 1318 / BCRC 11384 / CCUG 27702 / LMG 3730 / NBRC 12168 / NCIMB 10025 / NRRL B-2784 / 534) (NCBI:txid196627)

=== Feature glossary ===
The record interleaves many kinds of information about one protein. Here is each kind framed as the question it answers.

Q: What known structures does this most resemble?
A: Structural nearest neighbors (via Foldseek easy-search vs the PDB). Reported per hit: target PDB id, E-value, and alignment TM-score. A TM-score above ~0.5 is the conve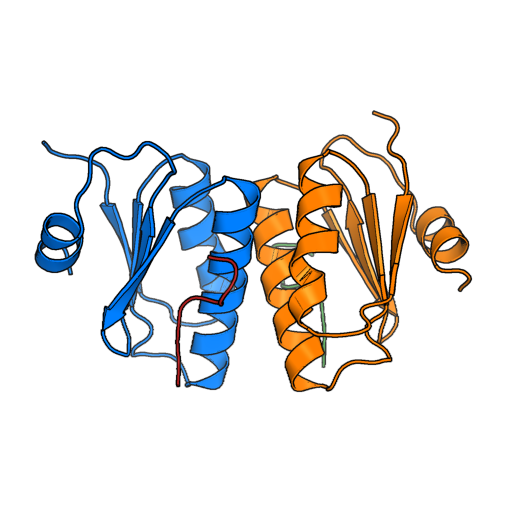ntional threshold for 'same fold'.

Q: Where is each backbone atom in 3D?
A: The mmCIF table is the protein's shape written out atom by atom. For each backbone N, Cα, C, and carbonyl O, it records an (x, y, z) coordinate triple in Å plus the residue type, chain letter, and residue number.

Q: What are the backbone torsion angles?
A: The φ/ψ torsion pair specifies the backbone conformation at each residue. φ rotates about the N–Cα bond, ψ about the Cα–C bond. Steric clashes forbid most of the (φ, ψ) plane — the allowed regions (α-helix basin, β-sheet basin, left-handed helix) are the Ramachandran-allowed regions.

Q: Which residues are buried vs exposed?
A: Solvent-accessible surface area (SASA) is the area in Å² traced out by the centre of a 1.4 Å probe sphere (a water molecule) rolled over the protein's van der Waals surface (Shrake–Rupley / Lee–Richards construction). Buried residues have near-zero SASA; fully exposed residues can exceed 200 Å². The total SASA scales roughly with the number of surface residues.

Q: How confident is the AlphaFold model at each residue?
A: pLDDT is the predicted lDDT-Cα score: AlphaFold's confidence that the local environment of each residue (all inter-atomic distances within 15 Å) is correctly placed. It is a per-residue number between 0 and 100, with higher meaning more reliable.

Q: What does the local fold look like, residue by residue?
A: 3Di is Foldseek's structural alphabet. Each residue is assigned one of twenty discrete states based on how its Cα sits relative to its spatial (not sequential) neighbors. Aligning 3Di strings finds structural homologs roughly as well as full 3D superposition, but orders of magnitude faster.

Q: How big and how compact is the whole molecule?
A: Radius of gyration (Rg) is the root-mean-square distance of Cα atoms from their centroid — a single number for overall size and compactness. A globular domain of N residues has Rg ≈ 2.2·N^0.38 Å; an extended or disordered chain has a much larger Rg. The Cα contact count is the number of residue pairs whose Cα atoms are within 8 Å and are more than four positions apart in sequence — a standard proxy for tertiary packing density. The bounding box is the smallest axis-aligned box enclosing all Cα atoms.

Q: Which residues are in helices, strands, or loops?
A: DSSP 8-state secondary structure assigns each residue one of H (α-helix), G (3₁₀-helix), I (π-helix), E (extended β-strand), B (isolated β-bridge), T (hydrogen-bonded turn), S (bend), or '-' (coil). The assignment is computed from backbone hydrogen-bond geometry via the Kabsch–Sander algorithm.

Q: How mobile is each atom in the crystal?
A: Crystallographic B-factors measure how much each atom's electron density is smeared out, in Å². They rise in mobile loops and surface residues and fall in the buried interior. In AlphaFold models this column is repurposed to hold pLDDT instead.

Q: What if only a Cα trace is available?
A: P-SEA three-state annotation labels each residue as helix, strand, or coil based purely on the geometry of the Cα trace. It serves as a fallback when the full backbone (and thus DSSP) is unavailable.

Q: What family and function is it annotated with?
A: Database cross-references. InterPro integrates a dozen domain/family signature databases into unified entries with residue-range hits. GO terms attach function/process/location labels with evidence codes. CATH codes position the fold in a four-level structural taxonomy. Organism is the NCBI-taxonomy species name.

Q: Are the domains correctly placed relative to each other?
A: Predicted Aligned Error (PAE) is an AlphaFold confidence matrix: entry (i, j) is the expected error in the position of residue j, in ångströms, when the prediction is superimposed on the true structure at residue i. Low PAE within a block of residues means that block is internally rigid and well-predicted; high PAE between two blocks means their relative placement is uncertain even if each block individually is confident.

Q: What do the diagnostic plots show?
A: Three diagnostic plots accompany the record. The Cα contact map visualizes the tertiary structure as a 2D adjacency matrix (8 Å cutoff, sequence-local contacts suppressed). The Ramachandran plot shows the distribution of backbone (φ, ψ) torsions, with points in the α and β basins reflecting secondary structure content. The PAE plot shows AlphaFold's inter-residue confidence as a color matrix.

Q: What is the amino-acid chain?
A: Primary structure: the covalent order of the twenty standard amino acids along the backbone. Two proteins with the same sequence will (almost always) fold to the same structure; two with 30% identity often share a fold but not the details.

Q: What do the rendered images show?
A: The six renders are orthographic views along the three Cartesian axes in both directions. Representation (cartoon, sticks, or surface) and color scheme (sequence-rainbow or by-chain) vary across proteins so the training set covers all the common visualization conventions.